Protein 1KU9 (pdb70)

Foldseek 3Di:
DVVVVLVVQLQVQLVVQVVVVHHSLLRNLLSVLVPDPDWAFLVRVVVVPDDSVSSCVVVVCVVLPQKDWDDDPPDPGITIHGDDVLVSVLVVLVVVLVVLVVVLVVLVVVLVPCDDVCVVVSVPVNVVSVVSVVSVVVNVVSVVVD/DVVVVLVVQLQVQLVVQVVVVHHSLLRNLLSVQVPDPDWAFLVRSVVVDDDSVSSCVQVVCVVLPQKDWDDDPPDDTITMHGDPVLVSVLVVLVVVLVVLVVVLVVLVVVLVVCDDPRVVVSVPVSVVSVVSVVSVVVNVVSVVVD

CATH classification: 1.10.10.10 (+1 more: 1.10.287.450)

Radius of gyration: 21.76 Å; Cα contacts (8 Å, |Δi|>4): 352; chains: 2; bounding box: 57×69×37 Å

Structure (mmCIF, N/CA/C/O backbone):
data_1KU9
#
_entry.id   1KU9
#
_cell.length_a   56.939
_cell.length_b   56.939
_cell.length_c   209.515
_cell.angle_alpha   90.00
_cell.angle_beta   90.00
_cell.angle_gamma   120.00
#
_symmetry.space_group_name_H-M   'P 65'
#
loop_
_entity.id
_entity.type
_entity.pdbx_description
1 polymer 'hypothetical protein MJ223'
2 water water
#
loop_
_atom_site.group_PDB
_atom_site.id
_atom_site.type_symbol
_atom_site.label_atom_id
_atom_site.label_alt_id
_atom_site.label_comp_id
_atom_site.label_asym_id
_atom_site.label_entity_id
_atom_site.label_seq_id
_atom_site.pdbx_PDB_ins_code
_atom_site.Cartn_x
_atom_site.Cartn_y
_atom_site.Cartn_z
_atom_site.occupancy
_atom_site.B_iso_or_equiv
_atom_site.auth_seq_id
_atom_site.auth_comp_id
_atom_site.auth_asym_id
_atom_site.auth_atom_id
_atom_site.pdbx_PDB_model_num
ATOM 9 N N . ILE A 1 2 ? 13.140 -9.676 31.979 1.00 67.14 2 ILE A N 1
ATOM 10 C CA . ILE A 1 2 ? 12.697 -8.285 32.110 1.00 63.10 2 ILE A CA 1
ATOM 11 C C . ILE A 1 2 ? 13.976 -7.535 31.722 1.00 62.34 2 ILE A C 1
ATOM 12 O O . ILE A 1 2 ? 13.973 -6.383 31.270 1.00 61.76 2 ILE A O 1
ATOM 17 N N . ILE A 1 3 ? 15.071 -8.256 31.952 1.00 60.78 3 ILE A N 1
ATOM 18 C CA . ILE A 1 3 ? 16.432 -7.847 31.696 1.00 58.45 3 ILE A CA 1
ATOM 19 C C . ILE A 1 3 ? 16.469 -7.059 30.436 1.00 59.76 3 ILE A C 1
ATOM 20 O O . ILE A 1 3 ? 17.015 -5.969 30.393 1.00 59.21 3 ILE A O 1
ATOM 33 N N . GLU A 1 5 ? 14.128 -5.490 28.839 1.00 61.18 5 GLU A N 1
ATOM 34 C CA . GLU A 1 5 ? 13.517 -4.184 29.017 1.00 61.10 5 GLU A CA 1
ATOM 35 C C . GLU A 1 5 ? 14.526 -3.315 29.741 1.00 60.58 5 GLU A C 1
ATOM 36 O O . GLU A 1 5 ? 14.637 -2.116 29.479 1.00 60.46 5 GLU A O 1
ATOM 42 N N . GLU A 1 6 ? 15.265 -3.940 30.649 1.00 60.87 6 GLU A N 1
ATOM 43 C CA . GLU A 1 6 ? 16.298 -3.261 31.402 1.00 59.98 6 GLU A CA 1
ATOM 44 C C . GLU A 1 6 ? 17.427 -2.793 30.484 1.00 57.66 6 GLU A C 1
ATOM 45 O O . GLU A 1 6 ? 17.858 -1.656 30.564 1.00 58.12 6 GLU A O 1
ATOM 51 N N . ALA A 1 7 ? 17.918 -3.674 29.624 1.00 54.69 7 ALA A N 1
ATOM 52 C CA . ALA A 1 7 ? 18.975 -3.309 28.692 1.00 51.34 7 ALA A CA 1
ATOM 53 C C . ALA A 1 7 ? 18.428 -2.265 27.722 1.00 50.80 7 ALA A C 1
ATOM 54 O O . ALA A 1 7 ? 19.104 -1.319 27.367 1.00 51.72 7 ALA A O 1
ATOM 56 N N . LYS A 1 8 ? 17.188 -2.451 27.291 1.00 49.72 8 LYS A N 1
ATOM 57 C CA . LYS A 1 8 ? 16.517 -1.519 26.385 1.00 48.66 8 LYS A CA 1
ATOM 58 C C . LYS A 1 8 ? 16.696 -0.128 26.982 1.00 48.21 8 LYS A C 1
ATOM 59 O O . LYS A 1 8 ? 17.285 0.754 26.372 1.00 48.15 8 LYS A O 1
ATOM 65 N N . LYS A 1 9 ? 16.209 0.026 28.205 1.00 48.33 9 LYS A N 1
ATOM 66 C CA . LYS A 1 9 ? 16.261 1.257 28.979 1.00 48.21 9 LYS A CA 1
ATOM 67 C C . LYS A 1 9 ? 17.676 1.806 29.163 1.00 46.82 9 LYS A C 1
ATOM 68 O O . LYS A 1 9 ? 17.848 2.981 29.404 1.00 45.84 9 LYS A O 1
ATOM 74 N N . LEU A 1 10 ? 18.684 0.947 29.058 1.00 45.87 10 LEU A N 1
ATOM 75 C CA . LEU A 1 10 ? 20.083 1.372 29.171 1.00 44.51 10 LEU A CA 1
ATOM 76 C C . LEU A 1 10 ? 20.477 2.072 27.880 1.00 44.82 10 LEU A C 1
ATOM 77 O O . LEU A 1 10 ? 20.858 3.243 27.853 1.00 44.69 10 LEU A O 1
ATOM 82 N N . ILE A 1 11 ? 20.368 1.322 26.799 1.00 44.79 11 ILE A N 1
ATOM 83 C CA . ILE A 1 11 ? 20.697 1.828 25.492 1.00 46.28 11 ILE A CA 1
ATOM 84 C C . ILE A 1 11 ? 19.920 3.098 25.097 1.00 47.97 11 ILE A C 1
ATOM 85 O O . ILE A 1 11 ? 20.471 3.988 24.458 1.00 48.40 11 ILE A O 1
ATOM 90 N N . ILE A 1 12 ? 18.654 3.188 25.486 1.00 49.50 12 ILE A N 1
ATOM 91 C CA . ILE A 1 12 ? 17.845 4.369 25.201 1.00 50.82 12 ILE A CA 1
ATOM 92 C C . ILE A 1 12 ? 18.448 5.517 25.999 1.00 53.08 12 ILE A C 1
ATOM 93 O O . ILE A 1 12 ? 18.607 6.622 25.494 1.00 54.10 12 ILE A O 1
ATOM 98 N N . GLU A 1 13 ? 18.803 5.233 27.247 1.00 55.84 13 GLU A N 1
ATOM 99 C CA . GLU A 1 13 ? 19.387 6.220 28.132 1.00 57.10 13 GLU A CA 1
ATOM 100 C C . GLU A 1 13 ? 20.794 6.579 27.656 1.00 56.09 13 GLU A C 1
ATOM 101 O O . GLU A 1 13 ? 21.269 7.707 27.873 1.00 55.83 13 GLU A O 1
ATOM 107 N N . LEU A 1 14 ? 21.468 5.637 27.001 1.00 54.70 14 LEU A N 1
ATOM 108 C CA . LEU A 1 14 ? 22.794 5.950 26.505 1.00 53.71 14 LEU A CA 1
ATOM 109 C C . LEU A 1 14 ? 22.711 6.944 25.338 1.00 54.28 14 LEU A C 1
ATOM 110 O O . LEU A 1 14 ? 23.446 7.929 25.302 1.00 53.60 14 LEU A O 1
ATOM 115 N N . PHE A 1 15 ? 21.813 6.675 24.389 1.00 54.15 15 PHE A N 1
ATOM 116 C CA . PHE A 1 15 ? 21.639 7.541 23.225 1.00 53.87 15 PHE A CA 1
ATOM 117 C C . PHE A 1 15 ? 20.943 8.864 23.478 1.00 52.88 15 PHE A C 1
ATOM 118 O O . PHE A 1 15 ? 21.118 9.790 22.710 1.00 53.53 15 PHE A O 1
ATOM 126 N N . SER A 1 16 ? 20.131 8.959 24.523 1.00 51.44 16 SER A N 1
ATOM 127 C CA . SER A 1 16 ? 19.474 10.231 24.827 1.00 50.93 16 SER A CA 1
ATOM 128 C C . SER A 1 16 ? 20.520 11.244 25.241 1.00 51.39 16 SER A C 1
ATOM 129 O O . SER A 1 16 ? 20.460 12.427 24.885 1.00 52.82 16 SER A O 1
ATOM 132 N 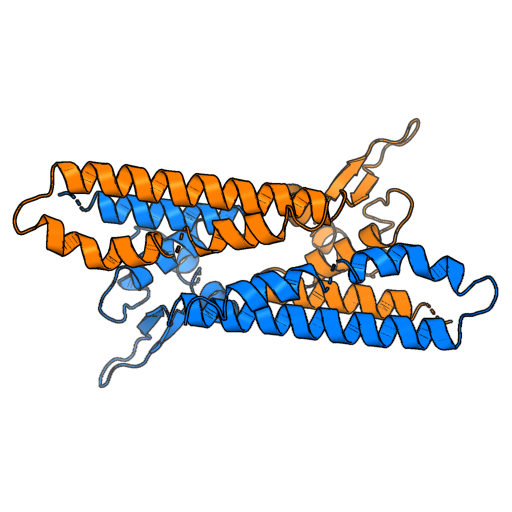N . GLU A 1 17 ? 21.480 10.754 26.008 1.00 50.62 17 GLU A N 1
ATOM 133 C CA . GLU A 1 17 ? 22.564 11.569 26.528 1.00 50.00 17 GLU A CA 1
ATOM 134 C C . GLU A 1 17 ? 23.668 11.994 25.550 1.00 48.32 17 GLU A C 1
ATOM 135 O O . GLU A 1 17 ? 24.363 12.982 25.793 1.00 48.27 17 GLU A O 1
ATOM 141 N N . LEU A 1 18 ? 23.848 11.252 24.464 1.00 45.95 18 LEU A N 1
ATOM 142 C CA . LEU A 1 18 ? 24.885 11.600 23.513 1.00 43.92 18 LEU A CA 1
ATOM 143 C C . LEU A 1 18 ? 24.343 12.628 22.531 1.00 43.12 18 LEU A C 1
ATOM 144 O O . LEU A 1 18 ? 25.108 13.238 21.792 1.00 42.46 18 LEU A O 1
ATOM 149 N N . ALA A 1 19 ? 23.022 12.819 22.546 1.00 42.83 19 ALA A N 1
ATOM 150 C CA . ALA A 1 19 ? 22.349 13.789 21.690 1.00 43.04 19 ALA A CA 1
ATOM 151 C C . ALA A 1 19 ? 22.320 15.109 22.426 1.00 43.46 19 ALA A C 1
ATOM 152 O O . ALA A 1 19 ? 22.368 16.154 21.814 1.00 44.08 19 ALA A O 1
ATOM 154 N N . LYS A 1 20 ? 22.246 15.049 23.751 1.00 45.24 20 LYS A N 1
ATOM 155 C CA . LYS A 1 20 ? 22.221 16.249 24.588 1.00 46.99 20 LYS A CA 1
ATOM 156 C C . LYS A 1 20 ? 23.635 16.831 24.744 1.00 46.98 20 LYS A C 1
ATOM 157 O O . LYS A 1 20 ? 23.791 18.001 25.093 1.00 47.49 20 LYS A O 1
ATOM 163 N N . ILE A 1 21 ? 24.659 16.020 24.474 1.00 46.97 21 ILE A N 1
ATOM 164 C CA . ILE A 1 21 ? 26.050 16.483 24.546 1.00 46.85 21 ILE A CA 1
ATOM 165 C C . ILE A 1 21 ? 26.440 17.063 23.188 1.00 48.72 21 ILE A C 1
ATOM 166 O O . ILE A 1 21 ? 27.282 17.948 23.118 1.00 50.13 21 ILE A O 1
ATOM 171 N N . HIS A 1 22 ? 25.845 16.543 22.111 1.00 50.52 22 HIS A N 1
ATOM 172 C CA . HIS A 1 22 ? 26.107 17.048 20.758 1.00 51.44 22 HIS A CA 1
ATOM 173 C C . HIS A 1 22 ? 25.103 18.148 20.439 1.00 51.18 22 HIS A C 1
ATOM 174 O O . HIS A 1 22 ? 24.830 18.441 19.266 1.00 50.01 22 HIS A O 1
ATOM 181 N N . GLY A 1 23 ? 24.550 18.725 21.509 1.00 51.67 23 GLY A N 1
ATOM 182 C CA . GLY A 1 23 ? 23.588 19.816 21.412 1.00 51.65 23 GLY A CA 1
ATOM 183 C C . GLY A 1 23 ? 22.209 19.501 20.835 1.00 51.24 23 GLY A C 1
ATOM 184 O O . GLY A 1 23 ? 21.448 20.409 20.492 1.00 51.43 23 GLY A O 1
ATOM 185 N N . LEU A 1 24 ? 21.879 18.218 20.727 1.00 50.56 24 LEU A N 1
ATOM 186 C CA . LEU A 1 24 ? 20.599 17.769 20.196 1.00 48.60 24 LEU A CA 1
ATOM 187 C C . LEU A 1 24 ? 19.580 17.480 21.314 1.00 49.19 24 LEU A C 1
ATOM 188 O O . LEU A 1 24 ? 19.911 17.447 22.505 1.00 49.86 24 LEU A O 1
ATOM 19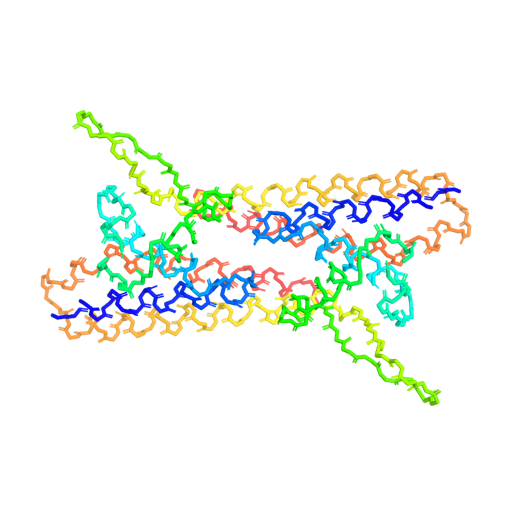3 N N . ASN A 1 25 ? 18.328 17.283 20.921 1.00 49.31 25 ASN A N 1
ATOM 194 C CA . ASN A 1 25 ? 17.281 16.958 21.881 1.00 49.33 25 ASN A CA 1
ATOM 195 C C . ASN A 1 25 ? 17.525 15.540 22.336 1.00 49.59 25 ASN A C 1
ATOM 196 O O . ASN A 1 25 ? 17.991 14.716 21.551 1.00 49.91 25 ASN A O 1
ATOM 201 N N . LYS A 1 26 ? 17.229 15.265 23.598 1.00 50.72 26 LYS A N 1
ATOM 202 C CA . LYS A 1 26 ? 17.384 13.925 24.142 1.00 52.61 26 LYS A CA 1
ATOM 203 C C . LYS A 1 26 ? 16.550 12.947 23.306 1.00 52.22 26 LYS A C 1
ATOM 204 O O . LYS A 1 26 ? 16.925 11.769 23.164 1.00 52.53 26 LYS A O 1
ATOM 210 N N . SER A 1 27 ? 15.420 13.429 22.774 1.00 51.35 27 SER A N 1
ATOM 211 C CA . SER A 1 27 ? 14.553 12.600 21.930 1.00 50.03 27 SER A CA 1
ATOM 212 C C . SER A 1 27 ? 15.379 12.079 20.750 1.00 49.62 27 SER A C 1
ATOM 213 O O . SER A 1 27 ? 15.473 10.871 20.529 1.00 50.88 27 SER A O 1
ATOM 216 N N . VAL A 1 28 ? 15.989 13.004 20.008 1.00 48.22 28 VAL A N 1
ATOM 217 C CA . VAL A 1 28 ? 16.838 12.669 18.857 1.00 46.06 28 VAL A CA 1
ATOM 218 C C . VAL A 1 28 ? 17.762 11.455 19.145 1.00 44.66 28 VAL A C 1
ATOM 219 O O . VAL A 1 28 ? 18.168 10.742 18.230 1.00 44.74 28 VAL A O 1
ATOM 223 N N . GLY A 1 29 ? 18.099 11.234 20.411 1.00 42.29 29 GLY A N 1
ATOM 224 C CA . GLY A 1 29 ? 18.933 10.101 20.767 1.00 41.16 29 GLY A CA 1
ATOM 225 C C . GLY A 1 29 ? 18.092 8.920 21.198 1.00 40.24 29 GLY A C 1
ATOM 226 O O . GLY A 1 29 ? 18.450 7.765 20.963 1.00 39.68 29 GLY A O 1
ATOM 227 N N . ALA A 1 30 ? 16.975 9.206 21.851 1.00 38.96 30 ALA A N 1
ATOM 228 C CA . ALA A 1 30 ? 16.067 8.151 22.273 1.00 39.21 30 ALA A CA 1
ATOM 229 C C . ALA A 1 30 ? 15.505 7.420 21.032 1.00 39.95 30 ALA A C 1
ATOM 230 O O . ALA A 1 30 ? 15.486 6.191 20.952 1.00 40.01 30 ALA A O 1
ATOM 232 N N . VAL A 1 31 ? 15.045 8.212 20.069 1.00 39.64 31 VAL A N 1
ATOM 233 C CA . VAL A 1 31 ? 14.477 7.696 18.838 1.00 37.42 31 VAL A CA 1
ATOM 234 C C . VAL A 1 31 ? 15.424 6.731 18.156 1.00 37.78 31 VAL A C 1
ATOM 235 O O . VAL A 1 31 ? 15.013 5.668 17.722 1.00 37.95 31 VAL A O 1
ATOM 239 N N . TYR A 1 32 ? 16.688 7.123 18.042 1.00 39.38 32 TYR A N 1
ATOM 240 C CA . TYR A 1 32 ? 17.719 6.304 17.393 1.00 41.25 32 TYR A CA 1
ATOM 241 C C . TYR A 1 32 ? 17.882 4.961 18.117 1.00 41.55 32 TYR A C 1
ATOM 242 O O . TYR A 1 32 ? 18.131 3.935 17.467 1.00 40.75 32 TYR A O 1
ATOM 251 N N . ALA A 1 33 ? 17.735 4.973 19.447 1.00 41.88 33 ALA A N 1
ATOM 252 C CA . ALA A 1 33 ? 17.845 3.775 20.279 1.00 41.02 33 ALA A CA 1
ATOM 253 C C . ALA A 1 33 ? 16.706 2.762 20.042 1.00 41.07 33 ALA A C 1
ATOM 254 O O . ALA A 1 33 ? 16.881 1.571 20.266 1.00 39.52 33 ALA A O 1
ATOM 256 N N . ILE A 1 34 ? 15.558 3.258 19.579 1.00 42.05 34 ILE A N 1
ATOM 257 C CA . ILE A 1 34 ? 14.397 2.430 19.276 1.00 42.33 34 ILE A CA 1
ATOM 258 C C . ILE A 1 34 ? 14.651 1.701 17.958 1.00 42.20 34 ILE A C 1
ATOM 259 O O . ILE A 1 34 ? 14.491 0.480 17.861 1.00 41.03 34 ILE A O 1
ATOM 264 N N . LEU A 1 35 ? 15.065 2.468 16.954 1.00 43.10 35 LEU A N 1
ATOM 265 C CA . LEU A 1 35 ? 15.381 1.940 15.630 1.00 42.94 35 LEU A CA 1
ATOM 266 C C . LEU A 1 35 ? 16.675 1.152 15.701 1.00 41.76 35 LEU A C 1
ATOM 267 O O . LEU A 1 35 ? 16.875 0.227 14.949 1.00 40.52 35 LEU A O 1
ATOM 272 N N . TYR A 1 36 ? 17.553 1.554 16.612 1.00 42.51 36 TYR A N 1
ATOM 273 C CA . TYR A 1 36 ? 18.845 0.912 16.811 1.00 42.63 36 TYR A CA 1
ATOM 274 C C . TYR A 1 36 ? 18.576 -0.458 17.394 1.00 43.07 36 TYR A C 1
ATOM 275 O O . TYR A 1 36 ? 19.164 -1.449 16.979 1.00 43.52 36 TYR A O 1
ATOM 284 N N . LEU A 1 37 ? 17.657 -0.512 18.347 1.00 43.38 37 LEU A N 1
ATOM 285 C CA . LEU A 1 37 ? 17.324 -1.764 18.998 1.00 43.85 37 LEU A CA 1
ATOM 286 C C . LEU A 1 37 ? 16.304 -2.602 18.248 1.00 45.53 37 LEU A C 1
ATOM 287 O O . LEU A 1 37 ? 16.134 -3.797 18.527 1.00 45.31 37 LEU A O 1
ATOM 292 N N . SER A 1 38 ? 15.607 -1.995 17.299 1.00 48.22 38 SER A N 1
ATOM 293 C CA . SER A 1 38 ? 14.611 -2.761 16.550 1.00 50.21 38 SER A CA 1
ATOM 294 C C . SER A 1 38 ? 15.227 -3.580 15.424 1.00 52.40 38 SER A C 1
ATOM 295 O O . SER A 1 38 ? 16.314 -3.266 14.919 1.00 51.75 38 SER A O 1
ATOM 298 N N . ASP A 1 39 ? 14.511 -4.635 15.039 1.00 56.32 39 ASP A N 1
ATOM 299 C CA . ASP A 1 39 ? 14.946 -5.552 13.982 1.00 59.00 39 ASP A CA 1
ATOM 300 C C . ASP A 1 39 ? 14.148 -5.309 12.719 1.00 57.50 39 ASP A C 1
ATOM 301 O O . ASP A 1 39 ? 14.419 -5.882 11.657 1.00 57.77 39 ASP A O 1
ATOM 306 N N . LYS A 1 40 ? 13.131 -4.475 12.847 1.00 56.56 40 LYS A N 1
ATOM 307 C CA . LYS A 1 40 ? 12.306 -4.166 11.697 1.00 55.95 40 LYS A CA 1
ATOM 308 C C . LYS A 1 40 ? 12.055 -2.664 11.573 1.00 54.08 40 LYS A C 1
ATOM 309 O O . LYS A 1 40 ? 12.225 -1.905 12.546 1.00 53.24 40 LYS A O 1
ATOM 315 N N . PRO A 1 41 ? 11.710 -2.206 10.354 1.00 52.69 41 PRO A N 1
ATOM 316 C CA . PRO A 1 41 ? 11.449 -0.780 10.183 1.00 51.68 41 PRO A CA 1
ATOM 317 C C . PRO A 1 41 ? 10.211 -0.489 11.004 1.00 50.68 41 PRO A C 1
ATOM 318 O O . PRO A 1 41 ? 9.311 -1.346 11.114 1.00 51.28 41 PRO A O 1
ATOM 322 N N . LEU A 1 42 ? 10.163 0.705 11.584 1.00 48.44 42 LEU A N 1
ATOM 323 C CA . LEU A 1 42 ? 9.010 1.097 12.380 1.00 45.67 42 LEU A CA 1
ATOM 324 C C . LEU A 1 42 ? 8.369 2.304 11.707 1.00 44.39 42 LEU A C 1
ATOM 325 O O . LEU A 1 42 ? 8.927 2.852 10.756 1.00 43.82 42 LEU A O 1
ATOM 330 N N . THR A 1 43 ? 7.195 2.690 12.185 1.00 43.64 43 THR A N 1
ATOM 331 C CA . THR A 1 43 ? 6.496 3.834 11.646 1.00 43.24 43 THR A CA 1
ATOM 332 C C . THR A 1 43 ? 6.594 4.895 12.729 1.00 41.84 43 THR A C 1
ATOM 333 O O . THR A 1 43 ? 7.003 4.618 13.861 1.00 41.33 43 THR A O 1
ATOM 337 N N . ILE A 1 44 ? 6.230 6.121 12.407 1.00 40.92 44 ILE A N 1
ATOM 338 C CA . ILE A 1 44 ? 6.298 7.133 13.437 1.00 40.90 44 ILE A CA 1
ATOM 339 C C . ILE A 1 44 ? 5.465 6.612 14.617 1.00 42.69 44 ILE A C 1
ATOM 340 O O . ILE A 1 44 ? 5.961 6.549 15.737 1.00 43.10 44 ILE A O 1
ATOM 345 N N . SER A 1 45 ? 4.221 6.201 14.348 1.00 44.25 45 SER A N 1
ATOM 346 C CA . SER A 1 45 ? 3.312 5.692 15.390 1.00 43.68 45 SER A CA 1
ATOM 347 C C . SER A 1 45 ? 3.930 4.565 16.237 1.00 41.97 45 SER A C 1
ATOM 348 O O . SER A 1 45 ? 3.751 4.535 17.455 1.00 40.72 45 SER A O 1
ATOM 351 N N . ASP A 1 46 ? 4.663 3.647 15.614 1.00 42.51 46 ASP A N 1
ATOM 352 C CA . ASP A 1 46 ? 5.278 2.555 16.360 1.00 43.46 46 ASP A CA 1
ATOM 353 C C . ASP A 1 46 ? 6.163 3.101 17.458 1.00 44.25 46 ASP A C 1
ATOM 354 O O . ASP A 1 46 ? 6.100 2.653 18.594 1.00 44.60 46 ASP A O 1
ATOM 359 N N . ILE A 1 47 ? 6.995 4.071 17.102 1.00 46.18 47 ILE A N 1
ATOM 360 C CA . ILE A 1 47 ? 7.939 4.636 18.043 1.00 47.52 47 ILE A CA 1
ATOM 361 C C . ILE A 1 47 ? 7.263 5.409 19.151 1.00 48.42 47 ILE A C 1
ATOM 362 O O . ILE A 1 47 ? 7.685 5.362 20.295 1.00 47.40 47 ILE A O 1
ATOM 375 N N . GLU A 1 49 ? 4.553 4.891 20.784 1.00 58.27 49 GLU A N 1
ATOM 376 C CA . GLU A 1 49 ? 4.190 4.028 21.883 1.00 59.84 49 GLU A CA 1
ATOM 377 C C . GLU A 1 49 ? 5.429 3.452 22.545 1.00 58.36 49 GLU A C 1
ATOM 378 O O . GLU A 1 49 ? 5.425 3.178 23.738 1.00 59.43 49 GLU A O 1
ATOM 384 N N . GLU A 1 50 ? 6.490 3.269 21.769 1.00 57.46 50 GLU A N 1
ATOM 385 C CA . GLU A 1 50 ? 7.738 2.713 22.295 1.00 56.58 50 GLU A CA 1
ATOM 386 C C . GLU A 1 50 ? 8.402 3.649 23.282 1.00 56.52 50 GLU A C 1
ATOM 387 O O . GLU A 1 50 ? 9.082 3.210 24.210 1.00 55.87 50 GLU A O 1
ATOM 393 N N . LEU A 1 51 ? 8.182 4.943 23.071 1.00 56.61 51 LEU A N 1
ATOM 394 C CA . LEU A 1 51 ? 8.770 5.996 23.899 1.00 56.49 51 LEU A CA 1
ATOM 395 C C . LEU A 1 51 ? 7.707 6.910 24.512 1.00 56.44 51 LEU A C 1
ATOM 396 O O . LEU A 1 51 ? 8.023 7.808 25.297 1.00 57.24 51 LEU A O 1
ATOM 401 N N . LYS A 1 52 ? 6.453 6.693 24.139 1.00 55.56 52 LYS A N 1
ATOM 402 C CA . LYS A 1 52 ? 5.362 7.514 24.656 1.00 54.89 52 LYS A CA 1
ATOM 403 C C . LYS A 1 52 ? 5.714 9.012 24.624 1.00 54.78 52 LYS A C 1
ATOM 404 O O . LYS A 1 52 ? 6.003 9.636 25.658 1.00 55.04 52 LYS A O 1
ATOM 410 N N . ILE A 1 53 ? 5.692 9.571 23.414 1.00 55.08 53 ILE A N 1
ATOM 411 C CA . ILE A 1 53 ? 5.972 10.993 23.167 1.00 55.14 53 ILE A CA 1
ATOM 412 C C . ILE A 1 53 ? 5.049 11.482 22.051 1.00 55.11 53 ILE A C 1
ATOM 413 O O . ILE A 1 53 ? 4.424 10.668 21.389 1.00 55.36 53 ILE A O 1
ATOM 418 N N . SER A 1 54 ? 4.953 12.794 21.845 1.00 55.33 54 SER A N 1
ATOM 419 C CA . SER A 1 54 ? 4.047 13.339 20.827 1.00 56.03 54 SER A CA 1
ATOM 420 C C . SER A 1 54 ? 4.416 12.996 19.392 1.00 56.76 54 SER A C 1
ATOM 421 O O . SER A 1 54 ? 5.556 12.616 19.123 1.00 56.70 54 SER A O 1
ATOM 424 N N . LYS A 1 55 ? 3.447 13.128 18.479 1.00 58.07 55 LYS A N 1
ATOM 425 C CA . LYS A 1 55 ? 3.660 12.845 17.049 1.00 59.48 55 LYS A CA 1
ATOM 426 C C . LYS A 1 55 ? 4.580 13.913 16.472 1.00 60.47 55 LYS A C 1
ATOM 427 O O . LYS A 1 55 ? 5.023 13.818 15.328 1.00 60.85 55 LYS A O 1
ATOM 433 N N . GLY A 1 56 ? 4.836 14.944 17.272 1.00 60.83 56 GLY A N 1
ATOM 434 C CA . GLY A 1 56 ? 5.699 16.018 16.841 1.00 59.60 56 GLY A CA 1
ATOM 435 C C . GLY A 1 56 ? 7.085 15.772 17.364 1.00 59.32 56 GLY A C 1
ATOM 436 O O . GLY A 1 56 ? 8.056 16.040 16.675 1.00 59.20 56 GLY A O 1
ATOM 437 N N . ASN A 1 57 ? 7.189 15.252 18.578 1.00 59.63 57 ASN A N 1
ATOM 438 C CA . ASN A 1 57 ? 8.507 14.994 19.124 1.00 60.74 57 ASN A CA 1
ATOM 439 C C . ASN A 1 57 ? 9.224 13.932 18.277 1.00 60.24 57 ASN A C 1
ATOM 440 O O . ASN A 1 57 ? 10.443 13.968 18.103 1.00 59.96 57 ASN A O 1
ATOM 445 N N . VAL A 1 58 ? 8.449 12.988 17.752 1.00 59.56 58 VAL A N 1
ATOM 446 C CA . VAL A 1 58 ? 8.991 11.917 16.928 1.00 58.49 58 VAL A CA 1
ATOM 447 C C . VAL A 1 58 ? 9.410 12.493 15.579 1.00 59.09 58 VAL A C 1
ATOM 448 O O . VAL A 1 58 ? 10.499 12.220 15.103 1.00 59.32 58 VAL A O 1
ATOM 452 N N . SER A 1 59 ? 8.552 13.292 14.954 1.00 60.10 59 SER A N 1
ATOM 453 C CA . SER A 1 59 ? 8.899 13.891 13.667 1.00 61.82 59 SER A CA 1
ATOM 454 C C . SER A 1 59 ? 10.111 14.786 13.815 1.00 63.71 59 SER A C 1
ATOM 455 O O . SER A 1 59 ? 10.973 14.828 12.933 1.00 63.93 59 SER A O 1
ATOM 466 N N . SER A 1 61 ? 12.667 14.576 16.066 1.00 62.01 61 SER A N 1
ATOM 467 C CA . SER A 1 61 ? 13.766 13.619 16.170 1.00 59.30 61 SER A CA 1
ATOM 468 C C . SER A 1 61 ? 14.159 12.817 14.919 1.00 57.19 61 SER A C 1
ATOM 469 O O . SER A 1 61 ? 15.335 12.535 14.714 1.00 56.89 61 SER A O 1
ATOM 472 N N . LEU A 1 62 ? 13.180 12.454 14.093 1.00 54.31 62 LEU A N 1
ATOM 473 C CA . LEU A 1 62 ? 13.427 11.674 12.878 1.00 51.23 62 LEU 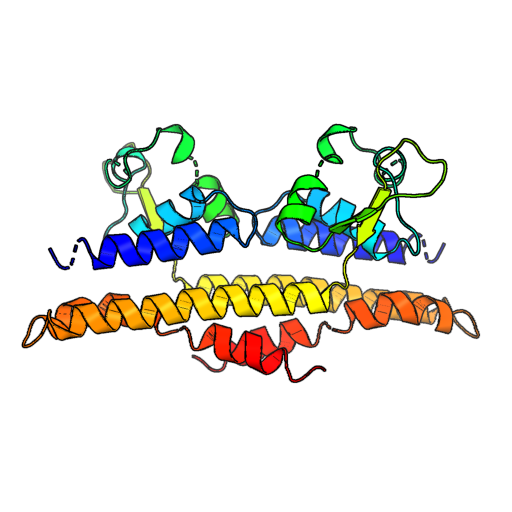A CA 1
ATOM 474 C C . LEU A 1 62 ? 13.959 12.470 11.694 1.00 50.63 62 LEU A C 1
ATOM 475 O O . LEU A 1 62 ? 14.708 11.942 10.909 1.00 51.28 62 LEU A O 1
ATOM 480 N N . LYS A 1 63 ? 13.573 13.729 11.552 1.00 50.96 63 LYS A N 1
ATOM 481 C CA . LYS A 1 63 ? 14.076 14.531 10.452 1.00 50.34 63 LYS A CA 1
ATOM 482 C C . LYS A 1 63 ? 15.529 14.806 10.704 1.00 47.86 63 LYS A C 1
ATOM 483 O O . LYS A 1 63 ? 16.309 14.865 9.779 1.00 46.84 63 LYS A O 1
ATOM 489 N N . LYS A 1 64 ? 15.886 14.978 11.971 1.00 46.80 64 LYS A N 1
ATOM 490 C CA . LYS A 1 64 ? 17.270 15.270 12.336 1.00 46.11 64 LYS A CA 1
ATOM 491 C C . LYS A 1 64 ? 18.164 14.085 12.101 1.00 44.98 64 LYS A C 1
ATOM 492 O O . LYS A 1 64 ? 19.269 14.236 11.582 1.00 45.83 64 LYS A O 1
ATOM 498 N N . LEU A 1 65 ? 17.690 12.907 12.496 1.00 43.61 65 LEU A N 1
ATOM 499 C CA . LEU A 1 65 ? 18.463 11.686 12.316 1.00 41.66 65 LEU A CA 1
ATOM 500 C C . LEU A 1 65 ? 18.702 11.430 10.848 1.00 41.60 65 LEU A C 1
ATOM 501 O O . LEU A 1 65 ? 19.760 10.945 10.471 1.00 42.44 65 LEU A O 1
ATOM 506 N N . GLU A 1 66 ? 17.720 11.745 10.014 1.00 41.86 66 GLU A N 1
ATOM 507 C CA . GLU A 1 66 ? 17.909 11.569 8.583 1.00 43.12 66 GLU A CA 1
ATOM 508 C C . GLU A 1 66 ? 18.978 12.578 8.166 1.00 43.75 66 GLU A C 1
ATOM 509 O O . GLU A 1 66 ? 19.915 12.248 7.441 1.00 42.84 66 GLU A O 1
ATOM 515 N N . GLU A 1 67 ? 18.828 13.817 8.620 1.00 45.42 67 GLU A N 1
ATOM 516 C CA . GLU A 1 67 ? 19.807 14.840 8.313 1.00 46.74 67 GLU A CA 1
ATOM 517 C C . GLU A 1 67 ? 21.185 14.238 8.585 1.00 46.72 67 GLU A C 1
ATOM 518 O O . GLU A 1 67 ? 21.951 13.967 7.656 1.00 46.95 67 GLU A O 1
ATOM 524 N N . LEU A 1 68 ? 21.474 14.007 9.865 1.00 46.60 68 LEU A N 1
ATOM 525 C CA . LEU A 1 68 ? 22.751 13.454 10.326 1.00 45.01 68 LEU A CA 1
ATOM 526 C C . LEU A 1 68 ? 23.067 12.123 9.688 1.00 45.39 68 LEU A C 1
ATOM 527 O O . LEU A 1 68 ? 24.182 11.619 9.824 1.00 45.72 68 LEU A O 1
ATOM 532 N N . GLY A 1 69 ? 22.079 11.547 9.011 1.00 46.05 69 GLY A N 1
ATOM 533 C CA . GLY A 1 69 ? 22.278 10.278 8.334 1.00 45.79 69 GLY A CA 1
ATOM 534 C C . GLY A 1 69 ? 22.434 9.015 9.148 1.00 45.65 69 GLY A C 1
ATOM 535 O O . GLY A 1 69 ? 23.331 8.231 8.878 1.00 45.63 69 GLY A O 1
ATOM 536 N N . PHE A 1 70 ? 21.585 8.816 10.142 1.00 45.59 70 PHE A N 1
ATOM 537 C CA . PHE A 1 70 ? 21.678 7.609 10.935 1.00 47.29 70 PHE A CA 1
ATOM 538 C C . PHE A 1 70 ? 20.434 6.766 10.754 1.00 45.97 70 PHE A C 1
ATOM 539 O O . PHE A 1 70 ? 20.378 5.601 11.103 1.00 45.36 70 PHE A O 1
ATOM 547 N N . VAL A 1 71 ? 19.434 7.397 10.180 1.00 44.66 71 VAL A N 1
ATOM 548 C CA . VAL A 1 71 ? 18.165 6.766 9.920 1.00 44.02 71 VAL A CA 1
ATOM 549 C C . VAL A 1 71 ? 17.795 7.145 8.501 1.00 44.01 71 VAL A C 1
ATOM 550 O O . VAL A 1 71 ? 18.238 8.185 8.006 1.00 46.34 71 VAL A O 1
ATOM 554 N N . ARG A 1 72 ? 17.015 6.303 7.830 1.00 42.72 72 ARG A N 1
ATOM 555 C CA . ARG A 1 72 ? 16.596 6.601 6.456 1.00 41.91 72 ARG A CA 1
ATOM 556 C C . ARG A 1 72 ? 15.190 6.047 6.248 1.00 41.05 72 ARG A C 1
ATOM 557 O O . ARG A 1 72 ? 14.837 4.994 6.795 1.00 40.96 72 ARG A O 1
ATOM 565 N N . LYS A 1 73 ? 14.383 6.758 5.462 1.00 39.61 73 LYS A N 1
ATOM 566 C CA . LYS A 1 73 ? 13.023 6.321 5.215 1.00 37.26 73 LYS A CA 1
ATOM 567 C C . LYS A 1 73 ? 13.082 4.988 4.519 1.00 37.22 73 LYS A C 1
ATOM 568 O O . LYS A 1 73 ? 14.051 4.673 3.817 1.00 38.15 73 LYS A O 1
ATOM 574 N N . VAL A 1 74 ? 12.036 4.202 4.722 1.00 36.80 74 VAL A N 1
ATOM 575 C CA . VAL A 1 74 ? 11.935 2.875 4.129 1.00 34.55 74 VAL A CA 1
ATOM 576 C C . VAL A 1 74 ? 10.489 2.712 3.723 1.00 35.54 74 VAL A C 1
ATOM 577 O O . VAL A 1 74 ? 9.582 3.174 4.437 1.00 35.77 74 VAL A O 1
ATOM 581 N N . TRP A 1 75 ? 10.271 2.069 2.580 1.00 36.03 75 TRP A N 1
ATOM 582 C CA . TRP A 1 75 ? 8.917 1.838 2.098 1.00 36.81 75 TRP A CA 1
ATOM 583 C C . TRP A 1 75 ? 8.526 0.367 2.164 1.00 37.34 75 TRP A C 1
ATOM 584 O O . TRP A 1 75 ? 9.334 -0.512 1.893 1.00 36.28 75 TRP A O 1
ATOM 595 N N . ILE A 1 76 ? 7.284 0.100 2.553 1.00 38.95 76 ILE A N 1
ATOM 596 C CA . ILE A 1 76 ? 6.779 -1.271 2.629 1.00 41.01 76 ILE A CA 1
ATOM 597 C C . ILE A 1 76 ? 5.725 -1.461 1.516 1.00 43.55 76 ILE A C 1
ATOM 598 O O . ILE A 1 76 ? 4.957 -0.539 1.190 1.00 44.02 76 ILE A O 1
ATOM 603 N N . LYS A 1 77 ? 5.700 -2.641 0.906 1.00 45.24 77 LYS A N 1
ATOM 604 C CA . LYS A 1 77 ? 4.693 -2.915 -0.115 1.00 46.47 77 LYS A CA 1
ATOM 605 C C . LYS A 1 77 ? 3.310 -2.842 0.576 1.00 48.03 77 LYS 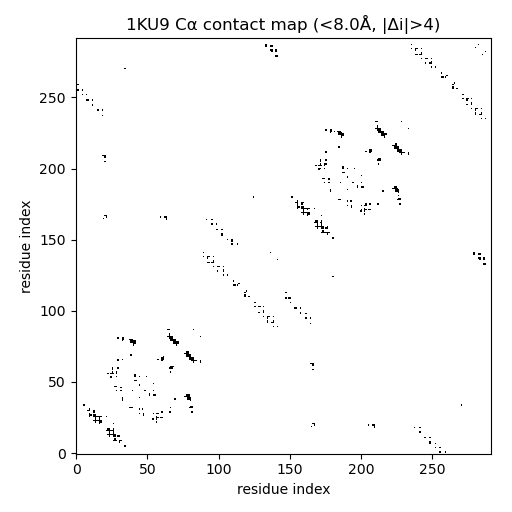A C 1
ATOM 606 O O . LYS A 1 77 ? 3.150 -3.279 1.721 1.00 48.90 77 LYS A O 1
ATOM 612 N N . GLY A 1 78 ? 2.326 -2.273 -0.114 1.00 48.55 78 GLY A N 1
ATOM 613 C CA . GLY A 1 78 ? 0.982 -2.163 0.434 1.00 50.22 78 GLY A CA 1
ATOM 614 C C . GLY A 1 78 ? 0.816 -1.362 1.724 1.00 52.44 78 GLY A C 1
ATOM 615 O O . GLY A 1 78 ? -0.117 -1.621 2.484 1.00 53.06 78 GLY A O 1
ATOM 616 N N . GLU A 1 79 ? 1.696 -0.393 1.981 1.00 54.92 79 GLU A N 1
ATOM 617 C CA . GLU A 1 79 ? 1.617 0.436 3.193 1.00 57.31 79 GLU A CA 1
ATOM 618 C C . GLU A 1 79 ? 1.665 1.931 2.866 1.00 59.89 79 GLU A C 1
ATOM 619 O O . GLU A 1 79 ? 2.687 2.442 2.405 1.00 60.95 79 GLU A O 1
ATOM 625 N N . ARG A 1 80 ? 0.569 2.635 3.123 1.00 62.39 80 ARG A N 1
ATOM 626 C CA . ARG A 1 80 ? 0.504 4.066 2.848 1.00 65.16 80 ARG A CA 1
ATOM 627 C C . ARG A 1 80 ? 1.484 4.931 3.639 1.00 64.95 80 ARG A C 1
ATOM 628 O O . ARG A 1 80 ? 1.888 5.996 3.169 1.00 65.38 80 ARG A O 1
ATOM 636 N N . LYS A 1 81 ? 1.869 4.467 4.828 1.00 64.75 81 LYS A N 1
ATOM 637 C CA . LYS A 1 81 ? 2.771 5.210 5.707 1.00 64.07 81 LYS A CA 1
ATOM 638 C C . LYS A 1 81 ? 4.254 5.120 5.365 1.00 62.71 81 LYS A C 1
ATOM 639 O O . LYS A 1 81 ? 4.645 4.518 4.360 1.00 62.13 81 LYS A O 1
ATOM 645 N N . ASN A 1 82 ? 5.068 5.768 6.194 1.00 62.02 82 ASN A N 1
ATOM 646 C CA . ASN A 1 82 ? 6.517 5.762 6.030 1.00 60.40 82 ASN A CA 1
ATOM 647 C C . ASN A 1 82 ? 7.129 4.973 7.155 1.00 59.08 82 ASN A C 1
ATOM 648 O O . ASN A 1 82 ? 6.641 5.006 8.289 1.00 58.68 82 ASN A O 1
ATOM 653 N N . TYR A 1 83 ? 8.205 4.270 6.832 1.00 57.79 83 TYR A N 1
ATOM 654 C CA . TYR A 1 83 ? 8.902 3.477 7.819 1.00 56.48 83 TYR A CA 1
ATOM 655 C C . TYR A 1 83 ? 10.337 3.973 7.914 1.00 55.42 83 TYR A C 1
ATOM 656 O O . TYR A 1 83 ? 10.889 4.493 6.930 1.00 54.58 83 TYR A O 1
ATOM 665 N N . TYR A 1 84 ? 10.911 3.846 9.110 1.00 54.19 84 TYR A N 1
ATOM 666 C CA . TYR A 1 84 ? 12.265 4.293 9.365 1.00 53.09 84 TYR A CA 1
ATOM 667 C C . TYR A 1 84 ? 13.089 3.151 9.941 1.00 52.41 84 TYR A C 1
ATOM 668 O O . TYR A 1 84 ? 12.578 2.238 10.573 1.00 49.97 84 TYR A O 1
ATOM 677 N N . GLU A 1 85 ? 14.384 3.221 9.700 1.00 53.17 85 GLU A N 1
ATOM 678 C CA . GLU A 1 85 ? 15.314 2.204 10.141 1.00 53.78 85 GLU A CA 1
ATOM 679 C C . GLU A 1 85 ? 16.672 2.855 10.293 1.00 54.39 85 GLU A C 1
ATOM 680 O O . GLU A 1 85 ? 17.099 3.631 9.444 1.00 54.56 85 GLU A O 1
ATOM 686 N N . ALA A 1 86 ? 17.363 2.532 11.368 1.00 55.59 86 ALA A N 1
ATOM 687 C CA . ALA A 1 86 ? 18.688 3.080 11.572 1.00 57.20 86 ALA A CA 1
ATOM 688 C C . ALA A 1 86 ? 19.583 2.529 10.468 1.00 58.32 86 ALA A C 1
ATOM 689 O O . ALA A 1 86 ? 19.404 1.403 10.010 1.00 57.86 86 ALA A O 1
ATOM 691 N N . VAL A 1 87 ? 20.543 3.329 10.031 1.00 59.84 87 VAL A N 1
ATOM 692 C CA . VAL A 1 87 ? 21.464 2.888 8.998 1.00 60.33 87 VAL A CA 1
ATOM 693 C C . VAL A 1 87 ? 22.617 2.162 9.710 1.00 60.35 87 VAL A C 1
ATOM 694 O O . VAL A 1 87 ? 22.598 2.006 10.941 1.00 59.92 87 VAL A O 1
ATOM 698 N N . ASP A 1 88 ? 23.591 1.680 8.954 1.00 60.78 88 ASP A N 1
ATOM 699 C CA . ASP A 1 88 ? 24.708 1.020 9.578 1.00 60.53 88 ASP A CA 1
ATOM 700 C C . ASP A 1 88 ? 25.397 2.049 10.431 1.00 60.64 88 ASP A C 1
ATOM 701 O O . ASP A 1 88 ? 26.116 2.906 9.926 1.00 59.56 88 ASP A O 1
ATOM 706 N N . GLY A 1 89 ? 25.167 1.956 11.730 1.00 62.26 89 GLY A N 1
ATOM 707 C CA . GLY A 1 89 ? 25.765 2.891 12.657 1.00 65.05 89 GLY A CA 1
ATOM 708 C C . GLY A 1 89 ? 27.155 3.397 12.329 1.00 66.54 89 GLY A C 1
ATOM 709 O O . GLY A 1 89 ? 27.324 4.452 11.714 1.00 67.10 89 GLY A O 1
ATOM 710 N N . PHE A 1 90 ? 28.157 2.621 12.724 1.00 67.71 90 PHE A N 1
ATOM 711 C CA . PHE A 1 90 ? 29.559 2.974 12.522 1.00 68.85 90 PHE A CA 1
ATOM 712 C C . PHE A 1 90 ? 29.937 3.347 11.106 1.00 68.63 90 PHE A C 1
ATOM 713 O O . PHE A 1 90 ? 30.898 4.063 10.888 1.00 68.78 90 PHE A O 1
ATOM 721 N N . SER A 1 91 ? 29.177 2.877 10.131 1.00 68.64 91 SER A N 1
ATOM 722 C CA . SER A 1 91 ? 29.454 3.278 8.759 1.00 68.49 91 SER A CA 1
ATOM 723 C C . SER A 1 91 ? 29.100 4.757 8.674 1.00 68.28 91 SER A C 1
ATOM 724 O O . SER A 1 91 ? 29.868 5.560 8.140 1.00 68.16 91 SER A O 1
ATOM 727 N N . SER A 1 92 ? 27.916 5.095 9.192 1.00 67.96 92 SER A N 1
ATOM 728 C CA . SER A 1 92 ? 27.416 6.464 9.192 1.00 66.41 92 SER A CA 1
ATOM 729 C C . SER A 1 92 ? 28.313 7.421 9.981 1.00 66.26 92 SER A C 1
ATOM 730 O O . SER A 1 92 ? 28.114 8.643 9.928 1.00 65.04 92 SER A O 1
ATOM 733 N N . ILE A 1 93 ? 29.284 6.877 10.719 1.00 66.58 93 ILE A N 1
ATOM 734 C CA . ILE A 1 93 ? 30.217 7.725 11.462 1.00 66.52 93 ILE A CA 1
ATOM 735 C C . ILE A 1 93 ? 31.494 7.876 10.641 1.00 66.98 93 ILE A C 1
ATOM 736 O O . ILE A 1 93 ? 32.224 8.854 10.784 1.00 66.40 93 ILE A O 1
ATOM 741 N N . LYS A 1 94 ? 31.759 6.904 9.776 1.00 68.02 94 LYS A N 1
ATOM 742 C CA . LYS A 1 94 ? 32.925 6.983 8.918 1.00 70.24 94 LYS A CA 1
ATOM 743 C C . LYS A 1 94 ? 32.660 8.140 7.976 1.00 71.14 94 LYS A C 1
ATOM 744 O O . LYS A 1 94 ? 33.511 9.011 7.774 1.00 71.38 94 LYS A O 1
ATOM 750 N N . ASP A 1 95 ? 31.459 8.156 7.408 1.00 71.39 95 ASP A N 1
ATOM 751 C CA . ASP A 1 95 ? 31.084 9.205 6.467 1.00 71.51 95 ASP A CA 1
ATOM 752 C C . ASP A 1 95 ? 31.181 10.604 7.043 1.00 69.73 95 ASP A C 1
ATOM 753 O O . ASP A 1 95 ? 31.649 11.511 6.364 1.00 69.73 95 ASP A O 1
ATOM 758 N N . ILE A 1 96 ? 30.750 10.782 8.287 1.00 67.54 96 ILE A N 1
ATOM 759 C CA . ILE A 1 96 ? 30.828 12.097 8.905 1.00 66.15 96 ILE A CA 1
ATOM 760 C C . ILE A 1 96 ? 32.285 12.486 9.177 1.00 66.60 96 ILE A C 1
ATOM 761 O O . ILE A 1 96 ? 32.671 13.643 8.975 1.00 66.71 96 ILE A O 1
ATOM 766 N N . ALA A 1 97 ? 33.093 11.531 9.633 1.00 65.76 97 ALA A N 1
ATOM 767 C CA . ALA A 1 97 ? 34.492 11.822 9.907 1.00 64.90 97 ALA A CA 1
ATOM 768 C C . ALA A 1 97 ? 35.272 12.259 8.656 1.00 65.14 97 ALA A C 1
ATOM 769 O O . ALA A 1 97 ? 36.306 12.906 8.775 1.00 65.24 97 ALA A O 1
ATOM 771 N N . LYS A 1 98 ? 34.780 11.911 7.467 1.00 65.79 98 LYS A N 1
ATOM 772 C CA . LYS A 1 98 ? 35.440 12.293 6.218 1.00 66.36 98 LYS A CA 1
ATOM 773 C C . LYS A 1 98 ? 34.995 13.678 5.742 1.00 66.44 98 LYS A C 1
ATOM 774 O O . LYS A 1 98 ? 35.827 14.504 5.360 1.00 67.05 98 LYS A O 1
ATOM 780 N N . ARG A 1 99 ? 33.690 13.938 5.761 1.00 65.93 99 ARG A N 1
ATOM 781 C CA . ARG A 1 99 ? 33.189 15.244 5.345 1.00 65.93 99 ARG A CA 1
ATOM 782 C C . ARG A 1 99 ? 33.959 16.308 6.128 1.00 65.05 99 ARG A C 1
ATOM 783 O O . ARG A 1 99 ? 34.597 17.184 5.537 1.00 65.27 99 ARG A O 1
ATOM 791 N N . LYS A 1 100 ? 33.911 16.214 7.454 1.00 63.61 100 LYS A N 1
ATOM 792 C CA . LYS A 1 100 ? 34.612 17.152 8.311 1.00 61.91 100 LYS A CA 1
ATOM 793 C C . LYS A 1 100 ? 36.069 17.257 7.907 1.00 62.26 100 LYS A C 1
ATOM 794 O O . LYS A 1 100 ? 36.600 18.355 7.729 1.00 62.24 100 LYS A O 1
ATOM 800 N N . HIS A 1 101 ? 36.712 16.112 7.733 1.00 62.43 101 HIS A N 1
ATOM 801 C CA . HIS A 1 101 ? 38.108 16.121 7.337 1.00 63.08 101 HIS A CA 1
ATOM 802 C C . HIS A 1 101 ? 38.294 16.807 5.991 1.00 62.69 101 HIS A C 1
ATOM 803 O O . HIS A 1 101 ? 39.254 17.559 5.818 1.00 64.05 101 HIS A O 1
ATOM 810 N N . ASP A 1 102 ? 37.392 16.575 5.042 1.00 60.82 102 ASP A N 1
ATOM 811 C CA . ASP A 1 102 ? 37.556 17.197 3.736 1.00 60.57 102 ASP A CA 1
ATOM 812 C C . ASP A 1 102 ? 37.232 18.669 3.697 1.00 59.65 102 ASP A C 1
ATOM 813 O O . ASP A 1 102 ? 37.629 19.368 2.770 1.00 59.11 102 ASP A O 1
ATOM 818 N N . LEU A 1 103 ? 36.495 19.136 4.693 1.00 59.81 103 LEU A N 1
ATOM 819 C CA . LEU A 1 103 ? 36.171 20.542 4.777 1.00 59.91 103 LEU A CA 1
ATOM 820 C C . LEU A 1 103 ? 37.378 21.207 5.418 1.00 59.94 103 LEU A C 1
ATOM 821 O O . LEU A 1 103 ? 37.876 22.234 4.930 1.00 59.12 103 LEU A O 1
ATOM 826 N N . ILE A 1 104 ? 37.832 20.617 6.524 1.00 59.62 104 ILE A N 1
ATOM 827 C CA . ILE A 1 104 ? 38.985 21.141 7.244 1.00 60.08 104 ILE A CA 1
ATOM 828 C C . ILE A 1 104 ? 40.175 21.168 6.301 1.00 61.70 104 ILE A C 1
ATOM 829 O O . ILE A 1 104 ? 40.771 22.223 6.057 1.00 61.58 104 ILE A O 1
ATOM 834 N N . ALA A 1 105 ? 40.507 20.004 5.754 1.00 64.03 105 ALA A N 1
ATOM 835 C CA . ALA A 1 105 ? 41.614 19.900 4.807 1.00 65.60 105 ALA A CA 1
ATOM 836 C C . ALA A 1 105 ? 41.575 21.092 3.848 1.00 66.17 105 ALA A C 1
ATOM 837 O O . ALA A 1 105 ? 42.391 22.008 3.958 1.00 66.11 105 ALA A O 1
ATOM 839 N N . LYS A 1 106 ? 40.605 21.074 2.931 1.00 66.87 106 LYS A N 1
ATOM 840 C CA . LYS A 1 106 ? 40.413 22.141 1.941 1.00 67.13 106 LYS A CA 1
ATOM 841 C C . LYS A 1 106 ? 40.758 23.518 2.520 1.00 67.75 106 LYS A C 1
ATOM 842 O O . LYS A 1 106 ? 41.718 24.166 2.087 1.00 68.15 106 LYS A O 1
ATOM 848 N N . THR A 1 107 ? 39.985 23.959 3.508 1.00 67.45 107 THR A N 1
ATOM 849 C CA . THR A 1 107 ? 40.225 25.252 4.121 1.00 67.18 107 THR A CA 1
ATOM 850 C C . THR A 1 107 ? 41.697 25.441 4.458 1.00 68.33 107 THR A C 1
ATOM 851 O O . THR A 1 107 ? 42.263 26.459 4.077 1.00 68.33 107 THR A O 1
ATOM 855 N N . TYR A 1 108 ? 42.315 24.464 5.135 1.00 69.87 108 TYR A N 1
ATOM 856 C CA . TYR A 1 108 ? 43.736 24.560 5.513 1.00 71.16 108 TYR A CA 1
ATOM 857 C C . TYR A 1 108 ? 44.637 24.708 4.281 1.00 71.56 108 TYR A C 1
ATOM 858 O O . TYR A 1 108 ? 45.744 25.260 4.340 1.00 70.97 108 TYR A O 1
ATOM 867 N N . GLU A 1 109 ? 44.163 24.181 3.166 1.00 72.45 109 GLU A N 1
ATOM 868 C CA . GLU A 1 109 ? 44.890 24.281 1.925 1.00 73.54 109 GLU A CA 1
ATOM 869 C C . GLU A 1 109 ? 44.762 25.733 1.500 1.00 73.14 109 GLU A C 1
ATOM 870 O O . GLU A 1 109 ? 45.768 26.416 1.306 1.00 73.09 109 GLU A O 1
ATOM 876 N N . ASP A 1 110 ? 43.510 26.186 1.386 1.00 72.12 110 ASP A N 1
ATOM 877 C CA . ASP A 1 110 ? 43.169 27.542 0.962 1.00 70.91 110 ASP A CA 1
ATOM 878 C C . ASP A 1 110 ? 43.773 28.632 1.840 1.00 71.31 110 ASP A C 1
ATOM 879 O O . ASP A 1 110 ? 44.055 29.720 1.348 1.00 71.45 110 ASP A O 1
ATOM 884 N N . LEU A 1 111 ? 43.965 28.353 3.132 1.00 72.24 111 LEU A N 1
ATOM 885 C CA . LEU A 1 111 ? 44.550 29.338 4.060 1.00 72.94 111 LEU A CA 1
ATOM 886 C C . LEU A 1 111 ? 46.040 29.517 3.768 1.00 73.81 111 LEU A C 1
ATOM 887 O O . LEU A 1 111 ? 46.614 30.592 3.966 1.00 74.18 111 LEU A O 1
ATOM 892 N N . LYS A 1 112 ? 46.667 28.459 3.280 1.00 75.22 112 LYS A N 1
ATOM 893 C CA . LYS A 1 112 ? 48.060 28.562 2.929 1.00 76.01 112 LYS A CA 1
ATOM 894 C C . LYS A 1 112 ? 48.161 29.524 1.745 1.00 76.88 112 LYS A C 1
ATOM 895 O O . LYS A 1 112 ? 48.876 30.515 1.814 1.00 77.68 112 LYS A O 1
ATOM 901 N N . LYS A 1 113 ? 47.416 29.236 0.676 1.00 77.01 113 LYS A N 1
ATOM 902 C CA . LYS A 1 113 ? 47.406 30.050 -0.553 1.00 77.09 113 LYS A CA 1
ATOM 903 C C . LYS A 1 113 ? 47.262 31.559 -0.340 1.00 77.65 113 LYS A C 1
ATOM 904 O O . LYS A 1 113 ? 47.819 32.361 -1.104 1.00 76.80 113 LYS A O 1
ATOM 910 N N . LEU A 1 114 ? 46.494 31.937 0.678 1.00 79.11 114 LEU A N 1
ATOM 911 C CA . LEU A 1 114 ? 46.301 33.346 1.003 1.00 80.50 114 LEU A CA 1
ATOM 912 C C . LEU A 1 114 ? 47.579 33.779 1.713 1.00 81.22 114 LEU A C 1
ATOM 913 O O . LEU A 1 114 ? 47.987 34.937 1.639 1.00 80.52 114 LEU A O 1
ATOM 918 N N . GLU A 1 115 ? 48.218 32.831 2.391 1.00 82.71 115 GLU A N 1
ATOM 919 C CA . GLU A 1 115 ? 49.464 33.113 3.085 1.00 85.01 115 GLU A CA 1
ATOM 920 C C . GLU A 1 115 ? 50.610 33.128 2.070 1.00 86.62 115 GLU A C 1
ATOM 921 O O . GLU A 1 115 ? 51.727 33.536 2.394 1.00 86.41 115 GLU A O 1
ATOM 927 N N . GLU A 1 116 ? 50.332 32.666 0.849 1.00 88.62 116 GLU A N 1
ATOM 928 C CA . GLU A 1 116 ? 51.339 32.655 -0.211 1.00 90.52 116 GLU A CA 1
ATOM 929 C C . GLU A 1 116 ? 51.600 34.108 -0.507 1.00 90.98 116 GLU A C 1
ATOM 930 O O . GLU A 1 116 ? 52.715 34.611 -0.385 1.00 90.92 116 GLU A O 1
ATOM 936 N N . LYS A 1 117 ? 50.524 34.764 -0.917 1.00 91.60 117 LYS A N 1
ATOM 937 C CA . LYS A 1 117 ? 50.521 36.171 -1.246 1.00 92.06 117 LYS A CA 1
ATOM 938 C C . LYS A 1 117 ? 50.818 36.952 0.034 1.00 93.18 117 LYS A C 1
ATOM 939 O O . LYS A 1 117 ? 51.897 37.532 0.151 1.00 93.31 117 LYS A O 1
ATOM 945 N N . CYS A 1 118 ? 49.883 36.966 0.989 1.00 94.63 118 CYS A N 1
ATOM 946 C CA . CYS A 1 118 ? 50.113 37.653 2.270 1.00 96.53 118 CYS A CA 1
ATOM 947 C C . CYS A 1 118 ? 51.440 37.155 2.824 1.00 97.80 118 CYS A C 1
ATOM 948 O O . CYS A 1 118 ? 51.476 36.133 3.518 1.00 98.37 118 CYS A O 1
ATOM 951 N N . ASN A 1 119 ? 52.523 37.874 2.559 1.00 99.17 119 ASN A N 1
ATOM 952 C CA . ASN A 1 119 ? 53.801 37.384 3.027 1.00 100.28 119 ASN A CA 1
ATOM 953 C C . ASN A 1 119 ? 54.766 38.420 3.560 1.00 99.86 119 ASN A C 1
ATOM 954 O O . ASN A 1 119 ? 54.426 39.594 3.716 1.00 99.19 119 ASN A O 1
ATOM 959 N N . GLU A 1 120 ? 55.979 37.933 3.814 1.00 99.83 120 GLU A N 1
ATOM 960 C CA . GLU A 1 120 ? 57.094 38.694 4.350 1.00 99.75 120 GLU A CA 1
ATOM 961 C C . GLU A 1 120 ? 57.017 38.690 5.874 1.00 100.25 120 GLU A C 1
ATOM 962 O O . GLU A 1 120 ? 57.417 37.713 6.517 1.00 99.36 120 GLU A O 1
ATOM 968 N N . GLU A 1 121 ? 56.481 39.771 6.437 1.00 101.52 121 GLU A N 1
ATOM 969 C CA . GLU A 1 121 ? 56.344 39.929 7.887 1.00 102.37 121 GLU A CA 1
ATOM 970 C C . GLU A 1 121 ? 54.899 39.711 8.318 1.00 101.88 121 GLU A C 1
ATOM 971 O O . GLU A 1 121 ? 54.613 39.531 9.502 1.00 101.40 121 GLU A O 1
ATOM 977 N N . GLU A 1 122 ? 53.994 39.738 7.344 1.00 101.87 122 GLU A N 1
ATOM 978 C CA . GLU A 1 122 ? 52.582 39.554 7.618 1.00 101.89 122 GLU A CA 1
ATOM 979 C C . GLU A 1 122 ? 52.226 38.086 7.471 1.00 101.17 122 GLU A C 1
ATOM 980 O O . GLU A 1 122 ? 51.254 37.603 8.056 1.00 99.98 122 GLU A O 1
ATOM 986 N N . LYS A 1 123 ? 53.022 37.376 6.679 1.00 101.03 123 LYS A N 1
ATOM 987 C CA . LYS A 1 123 ? 52.814 35.948 6.491 1.00 101.16 123 LYS A CA 1
ATOM 988 C C . LYS A 1 123 ? 52.746 35.351 7.885 1.00 101.31 123 LYS A C 1
ATOM 989 O O . LYS A 1 123 ? 52.088 34.339 8.117 1.00 101.50 123 LYS A O 1
ATOM 995 N N . GLU A 1 124 ? 53.447 36.012 8.803 1.00 101.53 124 GLU A N 1
ATOM 996 C CA . GLU A 1 124 ? 53.528 35.614 10.205 1.00 101.61 124 GLU A CA 1
ATOM 997 C C . GLU A 1 124 ? 52.260 36.012 10.977 1.00 100.92 124 GLU A C 1
ATOM 998 O O . GLU A 1 124 ? 51.931 35.408 12.004 1.00 101.06 124 GLU A O 1
ATOM 1004 N N . PHE A 1 125 ? 51.543 37.020 10.491 1.00 99.70 125 PHE A N 1
ATOM 1005 C CA . PHE A 1 125 ? 50.339 37.431 11.185 1.00 98.66 125 PHE A CA 1
ATOM 1006 C C . PHE A 1 125 ? 49.239 36.370 11.079 1.00 98.14 125 PHE A C 1
ATOM 1007 O O . PHE A 1 125 ? 48.515 36.114 12.052 1.00 98.24 125 PHE A O 1
ATOM 1015 N N . ILE A 1 126 ? 49.126 35.753 9.904 1.00 97.08 126 ILE A N 1
ATOM 1016 C CA . ILE A 1 126 ? 48.111 34.733 9.638 1.00 94.97 126 ILE A CA 1
ATOM 1017 C C . ILE A 1 126 ? 48.296 33.466 10.465 1.00 93.59 126 ILE A C 1
ATOM 1018 O O . ILE A 1 126 ? 47.333 32.790 10.802 1.00 92.64 126 ILE A O 1
ATOM 1023 N N . LYS A 1 127 ? 49.547 33.162 10.778 1.00 92.75 127 LYS A N 1
ATOM 1024 C CA . LYS A 1 127 ? 49.911 31.973 11.518 1.00 92.69 127 LYS A CA 1
ATOM 1025 C C . LYS A 1 127 ? 49.208 31.723 12.843 1.00 92.66 127 LYS A C 1
ATOM 1026 O O . LYS A 1 127 ? 49.297 30.626 13.374 1.00 92.41 127 LYS A O 1
ATOM 1032 N N . GLN A 1 128 ? 48.503 32.713 13.382 1.00 92.83 128 GLN A N 1
ATOM 1033 C CA . GLN A 1 128 ? 47.793 32.508 14.652 1.00 92.71 128 GLN A CA 1
ATOM 1034 C C . GLN A 1 128 ? 46.541 31.634 14.471 1.00 91.85 128 GLN A C 1
ATOM 1035 O O . GLN A 1 128 ? 46.447 30.526 14.998 1.00 91.92 128 GLN A O 1
ATOM 1041 N N . LYS A 1 129 ? 45.577 32.146 13.717 1.00 90.06 129 LYS A N 1
ATOM 1042 C CA . LYS A 1 129 ? 44.329 31.430 13.480 1.00 87.77 129 LYS A CA 1
ATOM 1043 C C . LYS A 1 129 ? 44.516 30.192 12.608 1.00 87.61 129 LYS A C 1
ATOM 1044 O O . LYS A 1 129 ? 43.621 29.323 12.539 1.00 86.72 129 LYS A O 1
ATOM 1050 N N . ILE A 1 130 ? 45.673 30.109 11.950 1.00 87.56 130 ILE A N 1
ATOM 1051 C CA . ILE A 1 130 ? 45.970 28.970 11.090 1.00 87.74 130 ILE A CA 1
ATOM 1052 C C . ILE A 1 130 ? 46.365 27.716 11.893 1.00 88.32 130 ILE A C 1
ATOM 1053 O O . ILE A 1 130 ? 45.843 26.625 11.645 1.00 88.43 130 ILE A O 1
ATOM 1058 N N . LYS A 1 131 ? 47.267 27.862 12.861 1.00 88.81 131 LYS A N 1
ATOM 1059 C CA . LYS A 1 131 ? 47.689 26.712 13.662 1.00 88.61 131 LYS A CA 1
ATOM 1060 C C . LYS A 1 131 ? 46.542 26.105 14.464 1.00 87.67 131 LYS A C 1
ATOM 1061 O O . LYS A 1 131 ? 46.708 25.077 15.109 1.00 87.45 131 LYS A O 1
ATOM 1067 N N . GLY A 1 132 ? 45.389 26.761 14.445 1.00 87.04 132 GLY A N 1
ATOM 1068 C CA . GLY A 1 132 ? 44.237 26.229 15.142 1.00 85.80 132 GLY A CA 1
ATOM 1069 C C . GLY A 1 132 ? 43.586 25.291 14.150 1.00 85.07 132 GLY A C 1
ATOM 1070 O O . GLY A 1 132 ? 43.328 24.119 14.440 1.00 84.36 132 GLY A O 1
ATOM 1071 N N . ILE A 1 133 ? 43.368 25.820 12.949 1.00 84.33 133 ILE A N 1
ATOM 1072 C CA . ILE A 1 133 ? 42.768 25.079 11.848 1.00 82.92 133 ILE A CA 1
ATOM 1073 C C . ILE A 1 133 ? 43.705 23.971 11.346 1.00 83.16 133 ILE A C 1
ATOM 1074 O O . ILE A 1 133 ? 43.315 23.105 10.568 1.00 83.08 133 ILE A O 1
ATOM 1079 N N . GLU A 1 134 ? 44.954 24.015 11.781 1.00 83.23 134 GLU A N 1
ATOM 1080 C CA . GLU A 1 134 ? 45.910 23.004 11.376 1.00 83.50 134 GLU A CA 1
ATOM 1081 C C . GLU A 1 134 ? 45.799 21.854 12.352 1.00 82.33 134 GLU A C 1
ATOM 1082 O O . GLU A 1 134 ? 46.054 20.707 12.003 1.00 82.35 134 GLU A O 1
ATOM 1088 N N . ARG A 1 135 ? 45.411 22.176 13.583 1.00 81.16 135 ARG A N 1
ATOM 1089 C CA . ARG A 1 135 ? 45.248 21.167 14.631 1.00 80.87 135 ARG A CA 1
ATOM 1090 C C . ARG A 1 135 ? 44.036 20.319 14.285 1.00 79.98 135 ARG A C 1
ATOM 1091 O O . ARG A 1 135 ? 44.070 19.084 14.330 1.00 78.80 135 ARG A O 1
ATOM 1107 N N . LYS A 1 137 ? 43.031 19.620 11.670 1.00 79.33 137 LYS A N 1
ATOM 1108 C CA . LYS A 1 137 ? 43.337 18.741 10.549 1.00 79.24 137 LYS A CA 1
ATOM 1109 C C . LYS A 1 137 ? 43.979 17.460 11.050 1.00 79.36 137 LYS A C 1
ATOM 1110 O O . LYS A 1 137 ? 43.640 16.370 10.597 1.00 79.61 137 LYS A O 1
ATOM 1116 N N . LYS A 1 138 ? 44.903 17.599 11.997 1.00 79.38 138 LYS A N 1
ATOM 1117 C CA . LYS A 1 138 ? 45.615 16.458 12.564 1.00 79.30 138 LYS A CA 1
ATOM 1118 C C . LYS A 1 138 ? 44.696 15.614 13.424 1.00 78.45 138 LYS A C 1
ATOM 1119 O O . LYS A 1 138 ? 44.940 14.430 13.635 1.00 78.39 138 LYS A O 1
ATOM 1125 N N . ILE A 1 139 ? 43.618 16.224 13.891 1.00 77.57 139 ILE A N 1
ATOM 1126 C CA . ILE A 1 139 ? 42.662 15.515 14.716 1.00 76.92 139 ILE A CA 1
ATOM 1127 C C . ILE A 1 139 ? 41.718 14.650 13.882 1.00 77.62 139 ILE A C 1
ATOM 1128 O O . ILE A 1 139 ? 41.495 13.490 14.214 1.00 78.76 139 ILE A O 1
ATOM 1133 N N . SER A 1 140 ? 41.175 15.205 12.798 1.00 77.21 140 SER A N 1
ATOM 1134 C CA . SER A 1 140 ? 40.260 14.456 11.936 1.00 76.66 140 SER A CA 1
ATOM 1135 C C . SER A 1 140 ? 41.010 13.446 11.076 1.00 76.91 140 SER A C 1
ATOM 1136 O O . SER A 1 140 ? 40.402 12.704 10.306 1.00 77.02 140 SER A O 1
ATOM 1139 N N . GLU A 1 141 ? 42.334 13.433 11.201 1.00 77.13 141 GLU A N 1
ATOM 1140 C CA . GLU A 1 141 ? 43.153 12.493 10.461 1.00 77.88 141 GLU A CA 1
ATOM 1141 C C . GLU A 1 141 ? 43.234 11.217 11.268 1.00 78.82 141 GLU A C 1
ATOM 1142 O O . GLU A 1 141 ? 43.219 10.122 10.708 1.00 79.32 141 GLU A O 1
ATOM 1148 N N . LYS A 1 142 ? 43.337 11.364 12.585 1.00 79.00 142 LYS A N 1
ATOM 1149 C CA . LYS A 1 142 ? 43.430 10.207 13.461 1.00 80.40 142 LYS A CA 1
ATOM 1150 C C . LYS A 1 142 ? 42.082 9.582 13.761 1.00 80.30 142 LYS A C 1
ATOM 1151 O O . LYS A 1 142 ? 41.926 8.370 13.746 1.00 80.33 142 LYS A O 1
ATOM 1157 N N . ILE A 1 143 ? 41.100 10.419 14.048 1.00 80.47 143 ILE A N 1
ATOM 1158 C CA . ILE A 1 143 ? 39.764 9.925 14.331 1.00 80.69 143 ILE A CA 1
ATOM 1159 C C . ILE A 1 143 ? 39.257 9.298 13.038 1.00 81.71 143 ILE A C 1
ATOM 1160 O O . ILE A 1 143 ? 38.273 8.571 13.027 1.00 81.88 143 ILE A O 1
ATOM 1165 N N . LEU A 1 144 ? 39.955 9.601 11.950 1.00 82.70 144 LEU A N 1
ATOM 1166 C CA . LEU A 1 144 ? 39.648 9.071 10.630 1.00 84.77 144 LEU A CA 1
ATOM 1167 C C . LEU A 1 144 ? 40.461 7.783 10.609 1.00 87.37 144 LEU A C 1
ATOM 1168 O O . LEU A 1 144 ? 39.940 6.688 10.407 1.00 87.48 144 LEU A O 1
ATOM 1173 N N . GLU A 1 145 ? 41.759 7.954 10.841 1.00 90.68 145 GLU A N 1
ATOM 1174 C CA . GLU A 1 145 ? 42.735 6.869 10.890 1.00 93.08 145 GLU A CA 1
ATOM 1175 C C . GLU A 1 145 ? 42.119 5.772 11.738 1.00 94.09 145 GLU A C 1
ATOM 1176 O O . GLU A 1 145 ? 41.806 4.694 11.239 1.00 94.69 145 GLU A O 1
ATOM 1182 N N . ALA A 1 146 ? 41.941 6.075 13.023 1.00 94.97 146 ALA A N 1
ATOM 1183 C CA . ALA A 1 146 ? 41.356 5.154 13.983 1.00 96.00 1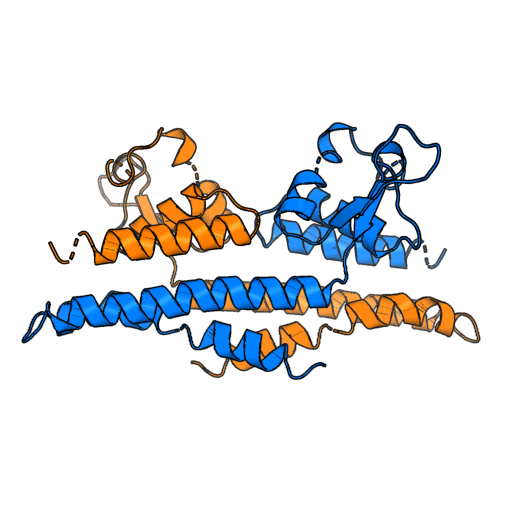46 ALA A CA 1
ATOM 1184 C C . ALA A 1 146 ? 40.103 4.450 13.441 1.00 96.83 146 ALA A C 1
ATOM 1185 O O . ALA A 1 146 ? 39.934 3.243 13.629 1.00 97.46 146 ALA A O 1
ATOM 1187 N N . LEU A 1 147 ? 39.225 5.187 12.768 1.00 97.13 147 LEU A N 1
ATOM 1188 C CA . LEU A 1 147 ? 38.019 4.559 12.239 1.00 97.49 147 LEU A CA 1
ATOM 1189 C C . LEU A 1 147 ? 38.347 3.525 11.152 1.00 98.27 147 LEU A C 1
ATOM 1190 O O . LEU A 1 147 ? 37.605 2.560 10.958 1.00 98.65 147 LEU A O 1
ATOM 1195 N N . ASN A 1 148 ? 39.456 3.724 10.442 1.00 98.92 148 ASN A N 1
ATOM 1196 C CA . ASN A 1 148 ? 39.884 2.779 9.401 1.00 99.24 148 ASN A CA 1
ATOM 1197 C C . ASN A 1 148 ? 40.960 1.857 9.981 1.00 99.24 148 ASN A C 1
ATOM 1198 O O . ASN A 1 148 ? 41.997 1.592 9.356 1.00 98.70 148 ASN A O 1
ATOM 1203 N N . ASP A 1 149 ? 40.687 1.389 11.196 1.00 99.67 149 ASP A N 1
ATOM 1204 C CA . ASP A 1 149 ? 41.557 0.493 11.955 1.00 100.50 149 ASP A CA 1
ATOM 1205 C C . ASP A 1 149 ? 40.617 -0.477 12.649 1.00 101.09 149 ASP A C 1
ATOM 1206 O O . ASP A 1 149 ? 41.039 -1.317 13.442 1.00 100.59 149 ASP A O 1
ATOM 1211 N N . LEU A 1 150 ? 39.332 -0.341 12.337 1.00 102.25 150 LEU A N 1
ATOM 1212 C CA . LEU A 1 150 ? 38.293 -1.168 12.936 1.00 103.90 150 LEU A CA 1
ATOM 1213 C C . LEU A 1 150 ? 37.521 -1.969 11.897 1.00 104.77 150 LEU A C 1
ATOM 1214 O O . LEU A 1 150 ? 36.502 -2.601 12.206 1.00 105.12 150 LEU A O 1
ATOM 1219 N N . ASP A 1 151 ? 38.016 -1.941 10.665 1.00 105.54 151 ASP A N 1
ATOM 1220 C CA . ASP A 1 151 ? 37.388 -2.668 9.568 1.00 106.18 151 ASP A CA 1
ATOM 1221 C C . ASP A 1 151 ? 38.443 -3.008 8.497 1.00 106.59 151 ASP A C 1
ATOM 1222 O O . ASP A 1 151 ? 39.542 -2.403 8.535 1.00 106.29 151 ASP A O 1
ATOM 1235 N N . ILE B 1 2 ? 43.128 42.267 1.331 1.00 49.09 1002 ILE B N 1
ATOM 1236 C CA . ILE B 1 2 ? 41.698 42.020 1.191 1.00 44.54 1002 ILE B CA 1
ATOM 1237 C C . ILE B 1 2 ? 41.728 40.528 1.506 1.00 44.36 1002 ILE B C 1
ATOM 1238 O O . ILE B 1 2 ? 40.717 39.827 1.541 1.00 43.30 1002 ILE B O 1
ATOM 1243 N N . ILE B 1 3 ? 42.956 40.075 1.719 1.00 44.80 1003 ILE B N 1
ATOM 1244 C CA . ILE B 1 3 ? 43.292 38.712 2.035 1.00 45.65 1003 ILE B CA 1
ATOM 1245 C C . ILE B 1 3 ? 42.531 38.290 3.234 1.00 47.87 1003 ILE B C 1
ATOM 1246 O O . ILE B 1 3 ? 41.901 37.241 3.262 1.00 47.25 1003 ILE B O 1
ATOM 1259 N N . GLU B 1 5 ? 39.771 39.501 4.654 1.00 55.32 1005 GLU B N 1
ATOM 1260 C CA . GLU B 1 5 ? 38.335 39.354 4.622 1.00 55.98 1005 GLU B CA 1
ATOM 1261 C C . GLU B 1 5 ? 38.112 37.973 4.032 1.00 56.05 1005 GLU B C 1
ATOM 1262 O O . GLU B 1 5 ? 37.106 37.324 4.321 1.00 55.99 1005 GLU B O 1
ATOM 1268 N N . GLU B 1 6 ? 39.076 37.519 3.225 1.00 56.58 1006 GLU B N 1
ATOM 1269 C CA . GLU B 1 6 ? 39.009 36.199 2.583 1.00 56.97 1006 GLU B CA 1
ATOM 1270 C C . GLU B 1 6 ? 39.256 35.047 3.564 1.00 55.64 1006 GLU B C 1
ATOM 1271 O O . GLU B 1 6 ? 38.544 34.044 3.546 1.00 55.76 1006 GLU B O 1
ATOM 1277 N N . ALA B 1 7 ? 40.278 35.171 4.399 1.00 53.87 1007 ALA B N 1
ATOM 1278 C CA . ALA B 1 7 ? 40.552 34.134 5.377 1.00 52.89 1007 ALA B CA 1
ATOM 1279 C C . ALA B 1 7 ? 39.327 34.009 6.294 1.00 52.61 1007 ALA B C 1
ATOM 1280 O O . ALA B 1 7 ? 38.959 32.919 6.714 1.00 52.59 1007 ALA B O 1
ATOM 1282 N N . LYS B 1 8 ? 38.696 35.143 6.586 1.00 52.28 1008 LYS B N 1
ATOM 1283 C CA . LYS B 1 8 ? 37.510 35.205 7.435 1.00 52.09 1008 LYS B CA 1
ATOM 1284 C C . LYS B 1 8 ? 36.368 34.433 6.805 1.00 52.63 1008 LYS B C 1
ATOM 1285 O O . LYS B 1 8 ? 35.757 33.571 7.422 1.00 53.06 1008 LYS B O 1
ATOM 1291 N N . LYS B 1 9 ? 36.076 34.774 5.564 1.00 53.05 1009 LYS B N 1
ATOM 1292 C CA . LYS B 1 9 ? 35.008 34.145 4.812 1.00 53.53 1009 LYS B CA 1
ATOM 1293 C C . LYS B 1 9 ? 35.137 32.616 4.835 1.00 52.67 1009 LYS B C 1
ATOM 1294 O O . LYS B 1 9 ? 34.173 31.906 5.075 1.00 52.54 1009 LYS B O 1
ATOM 1300 N N . LEU B 1 10 ? 36.345 32.120 4.605 1.00 52.15 1010 LEU B N 1
ATOM 1301 C CA . LEU B 1 10 ? 36.632 30.682 4.573 1.00 51.70 1010 LEU B CA 1
ATOM 1302 C C . LEU B 1 10 ? 36.328 29.981 5.863 1.00 51.98 1010 LEU B C 1
ATOM 1303 O O . LEU B 1 10 ? 35.636 28.973 5.909 1.00 51.65 1010 LEU B O 1
ATOM 1308 N N . ILE B 1 11 ? 36.912 30.525 6.911 1.00 52.41 1011 ILE B N 1
ATOM 1309 C CA . ILE B 1 11 ? 36.743 29.995 8.237 1.00 51.21 1011 ILE B CA 1
ATOM 1310 C C . ILE B 1 11 ? 35.257 29.975 8.606 1.00 51.33 1011 ILE B C 1
ATOM 1311 O O . ILE B 1 11 ? 34.717 28.929 8.953 1.00 52.47 1011 ILE B O 1
ATOM 1316 N N . ILE B 1 12 ? 34.583 31.108 8.475 1.00 50.12 1012 ILE B N 1
ATOM 1317 C CA . ILE B 1 12 ? 33.162 31.168 8.779 1.00 50.04 1012 ILE B CA 1
ATOM 1318 C C . ILE B 1 12 ? 32.354 30.108 7.997 1.00 50.20 1012 ILE B C 1
ATOM 1319 O O . ILE B 1 12 ? 31.401 29.535 8.527 1.00 49.40 1012 ILE B O 1
ATOM 1324 N N . GLU B 1 13 ? 32.738 29.838 6.750 1.00 50.95 1013 GLU B N 1
ATOM 1325 C CA . GLU B 1 13 ? 32.030 28.856 5.940 1.00 51.25 1013 GLU B CA 1
ATOM 1326 C C . GLU B 1 13 ? 32.392 27.468 6.417 1.00 49.45 1013 GLU B C 1
ATOM 1327 O O . GLU B 1 13 ? 31.554 26.567 6.388 1.00 49.16 1013 GLU B O 1
ATOM 1333 N N . LEU B 1 14 ? 33.628 27.282 6.864 1.00 46.56 1014 LEU B N 1
ATOM 1334 C CA . LEU B 1 14 ? 33.994 25.966 7.331 1.00 45.70 1014 LEU B CA 1
ATOM 1335 C C . LEU B 1 14 ? 33.096 25.616 8.490 1.00 46.51 1014 LEU B C 1
ATOM 1336 O O . LEU B 1 14 ? 32.365 24.640 8.446 1.00 48.05 1014 LEU B O 1
ATOM 1341 N N . PHE B 1 15 ? 33.157 26.425 9.539 1.00 46.65 1015 PHE B N 1
ATOM 1342 C CA . PHE B 1 15 ? 32.355 26.188 10.727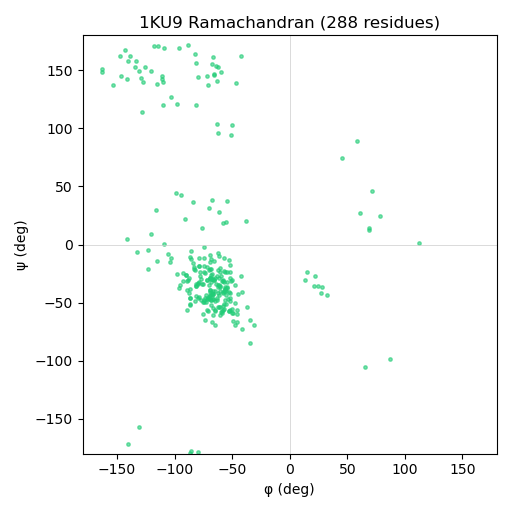 1.00 45.93 1015 PHE B CA 1
ATOM 1343 C C . PHE B 1 15 ? 30.874 26.124 10.463 1.00 45.74 1015 PHE B C 1
ATOM 1344 O O . PHE B 1 15 ? 30.194 25.298 11.054 1.00 47.07 1015 PHE B O 1
ATOM 1352 N N . SER B 1 16 ? 30.355 26.982 9.595 1.00 44.75 1016 SER B N 1
ATOM 1353 C CA . SER B 1 16 ? 28.931 26.892 9.305 1.00 44.32 1016 SER B CA 1
ATOM 1354 C C . SER B 1 16 ? 28.617 25.457 8.905 1.00 44.34 1016 SER B C 1
ATOM 1355 O O . SER B 1 16 ? 27.789 24.782 9.524 1.00 45.19 1016 SER B O 1
ATOM 1358 N N . GLU B 1 17 ? 29.298 24.993 7.871 1.00 44.30 1017 GLU B N 1
ATOM 1359 C CA . GLU B 1 17 ? 29.121 23.633 7.386 1.00 45.37 1017 GLU B CA 1
ATOM 1360 C C . GLU B 1 17 ? 29.201 22.599 8.494 1.00 45.37 1017 GLU B C 1
ATOM 1361 O O . GLU B 1 17 ? 28.214 21.933 8.796 1.00 47.26 1017 GLU B O 1
ATOM 1367 N N . LEU B 1 18 ? 30.379 22.471 9.093 1.00 43.11 1018 LEU B N 1
ATOM 1368 C CA . LEU B 1 18 ? 30.588 21.502 10.144 1.00 41.95 1018 LEU B CA 1
ATOM 1369 C C . LEU B 1 18 ? 29.409 21.445 11.101 1.00 43.21 1018 LEU B C 1
ATOM 1370 O O . LEU B 1 18 ? 28.986 20.379 11.516 1.00 44.25 1018 LEU B O 1
ATOM 1375 N N . ALA B 1 19 ? 28.863 22.604 11.436 1.00 44.08 1019 ALA B N 1
ATOM 1376 C CA . ALA B 1 19 ? 27.728 22.677 12.350 1.00 45.35 1019 ALA B CA 1
ATOM 1377 C C . ALA B 1 19 ? 26.524 22.041 11.705 1.00 45.94 1019 ALA B C 1
ATOM 1378 O O . ALA B 1 19 ? 25.782 21.323 12.349 1.00 44.72 1019 ALA B O 1
ATOM 1380 N N . LYS B 1 20 ? 26.319 22.314 10.425 1.00 48.85 1020 LYS B N 1
ATOM 1381 C CA . LYS B 1 20 ? 25.188 21.735 9.709 1.00 52.00 1020 LYS B CA 1
ATOM 1382 C C . LYS B 1 20 ? 25.377 20.223 9.739 1.00 52.18 1020 LYS B C 1
ATOM 1383 O O . LYS B 1 20 ? 24.400 19.465 9.731 1.00 52.53 1020 LYS B O 1
ATOM 1389 N N . ILE B 1 21 ? 26.642 19.801 9.806 1.00 51.65 1021 ILE B N 1
ATOM 1390 C CA . ILE B 1 21 ? 26.982 18.380 9.863 1.00 51.73 1021 ILE B CA 1
ATOM 1391 C C . ILE B 1 21 ? 26.662 17.709 11.213 1.00 53.61 1021 ILE B C 1
ATOM 1392 O O . ILE B 1 21 ? 26.160 16.591 11.249 1.00 55.00 1021 ILE B O 1
ATOM 1397 N N . HIS B 1 22 ? 26.972 18.367 12.325 1.00 55.14 1022 HIS B N 1
ATOM 1398 C CA . HIS B 1 22 ? 26.671 17.790 13.639 1.00 56.82 1022 HIS B CA 1
ATOM 1399 C C . HIS B 1 22 ? 25.186 17.892 13.986 1.00 57.98 1022 HIS B C 1
ATOM 1400 O O . HIS B 1 22 ? 24.807 17.715 15.156 1.00 57.72 1022 HIS B O 1
ATOM 1407 N N . GLY B 1 23 ? 24.360 18.191 12.977 1.00 59.21 1023 GLY B N 1
ATOM 1408 C CA . GLY B 1 23 ? 22.920 18.313 13.175 1.00 60.00 1023 GLY B CA 1
ATOM 1409 C C . GLY B 1 23 ? 22.507 19.639 13.792 1.00 60.02 1023 GLY B C 1
ATOM 1410 O O . GLY B 1 23 ? 21.449 19.759 14.423 1.00 59.64 1023 GLY B O 1
ATOM 1411 N N . LEU B 1 24 ? 23.350 20.647 13.610 1.00 60.65 1024 LEU B N 1
ATOM 1412 C CA . LEU B 1 24 ? 23.086 21.967 14.158 1.00 60.08 1024 LEU B CA 1
ATOM 1413 C C . LEU B 1 24 ? 22.870 23.012 13.065 1.00 59.80 1024 LEU B C 1
ATOM 1414 O O . LEU B 1 24 ? 23.110 22.769 11.874 1.00 59.83 1024 LEU B O 1
ATOM 1419 N N . ASN B 1 25 ? 22.431 24.185 13.506 1.00 59.70 1025 ASN B N 1
ATOM 1420 C CA . ASN B 1 25 ? 22.194 25.331 12.642 1.00 59.77 1025 ASN B CA 1
ATOM 1421 C C . ASN B 1 25 ? 23.516 25.926 12.130 1.00 58.34 1025 ASN B C 1
ATOM 1422 O O . ASN B 1 25 ? 24.487 26.057 12.890 1.00 58.02 1025 ASN B O 1
ATOM 1427 N N . LYS B 1 26 ? 23.551 26.274 10.846 1.00 56.73 1026 LYS B N 1
ATOM 1428 C CA . LYS B 1 26 ? 24.734 26.875 10.239 1.00 55.74 1026 LYS B CA 1
ATOM 1429 C C . LYS B 1 26 ? 25.224 28.083 11.049 1.00 54.95 1026 LYS B C 1
ATOM 1430 O O . LYS B 1 26 ? 26.438 28.249 11.239 1.00 55.96 1026 LYS B O 1
ATOM 1436 N N . SER B 1 27 ? 24.283 28.917 11.514 1.00 52.97 1027 SER B N 1
ATOM 1437 C CA . SER B 1 27 ? 24.595 30.118 12.317 1.00 50.69 1027 SER B CA 1
ATOM 1438 C C . SER B 1 27 ? 25.472 29.770 13.529 1.00 49.50 1027 SER B C 1
ATOM 1439 O O . SER B 1 27 ? 26.546 30.324 13.710 1.00 49.85 1027 SER B O 1
ATOM 1442 N N . VAL B 1 28 ? 24.984 28.866 14.374 1.00 47.88 1028 VAL B N 1
ATOM 1443 C CA . VAL B 1 28 ? 25.736 28.430 15.542 1.00 45.37 1028 VAL B CA 1
ATOM 1444 C C . VAL B 1 28 ? 27.210 28.364 15.106 1.00 43.91 1028 VAL B C 1
ATOM 1445 O O . VAL B 1 28 ? 28.077 28.973 15.739 1.00 43.99 1028 VAL B O 1
ATOM 1449 N N . GLY B 1 29 ? 27.479 27.625 14.028 1.00 40.89 1029 GLY B N 1
ATOM 1450 C CA . GLY B 1 29 ? 28.829 27.495 13.519 1.00 39.57 1029 GLY B CA 1
ATOM 1451 C C . GLY B 1 29 ? 29.350 28.783 12.932 1.00 39.80 1029 GLY B C 1
ATOM 1452 O O . GLY B 1 29 ? 30.540 29.054 12.986 1.00 40.37 1029 GLY B O 1
ATOM 1453 N N . ALA B 1 30 ? 28.457 29.575 12.354 1.00 38.93 1030 ALA B N 1
ATOM 1454 C CA . ALA B 1 30 ? 28.822 30.865 11.769 1.00 37.47 1030 ALA B CA 1
ATOM 1455 C C . ALA B 1 30 ? 29.245 31.833 12.886 1.00 37.92 1030 ALA B C 1
ATOM 1456 O O . ALA B 1 30 ? 30.209 32.577 12.744 1.00 39.49 1030 ALA B O 1
ATOM 1458 N N . VAL B 1 31 ? 28.510 31.823 14.000 1.00 37.33 1031 VAL B N 1
ATOM 1459 C CA . VAL B 1 31 ? 28.796 32.699 15.139 1.00 34.94 1031 VAL B CA 1
ATOM 1460 C C . VAL B 1 31 ? 30.092 32.290 15.829 1.00 34.59 1031 VAL B C 1
ATOM 1461 O O . VAL B 1 31 ? 30.871 33.136 16.261 1.00 34.39 1031 VAL B O 1
ATOM 1465 N N . TYR B 1 32 ? 30.327 30.992 15.954 1.00 34.66 1032 TYR B N 1
ATOM 1466 C CA . TYR B 1 32 ? 31.565 30.562 16.581 1.00 35.16 1032 TYR B CA 1
ATOM 1467 C C . TYR B 1 32 ? 32.723 30.975 15.678 1.00 35.80 1032 TYR B C 1
ATOM 1468 O O . TYR B 1 32 ? 33.817 31.254 16.157 1.00 36.50 1032 TYR B O 1
ATOM 1477 N N . ALA B 1 33 ? 32.496 31.026 14.372 1.00 35.35 1033 ALA B N 1
ATOM 1478 C CA . ALA B 1 33 ? 33.548 31.452 13.473 1.00 35.25 1033 ALA B CA 1
ATOM 1479 C C . ALA B 1 33 ? 33.998 32.857 13.897 1.00 36.40 1033 ALA B C 1
ATOM 1480 O O . ALA B 1 33 ? 35.165 33.059 14.170 1.00 36.23 1033 ALA B O 1
ATOM 1482 N N . ILE B 1 34 ? 33.056 33.801 13.943 1.00 36.67 1034 ILE B N 1
ATOM 1483 C CA . ILE B 1 34 ? 33.313 35.176 14.333 1.00 36.51 1034 ILE B CA 1
ATOM 1484 C C . ILE B 1 34 ? 34.181 35.209 15.615 1.00 36.75 1034 ILE B C 1
ATOM 1485 O O . ILE B 1 34 ? 35.281 35.771 15.626 1.00 36.37 1034 ILE B O 1
ATOM 1490 N N . LEU B 1 35 ? 33.671 34.615 16.694 1.00 35.62 1035 LEU B N 1
ATOM 1491 C CA . LEU B 1 35 ? 34.350 34.588 17.985 1.00 33.44 1035 LEU B CA 1
ATOM 1492 C C . LEU B 1 35 ? 35.713 33.954 17.899 1.00 33.68 1035 LEU B C 1
ATOM 1493 O O . LEU B 1 35 ? 36.638 34.432 18.510 1.00 32.84 1035 LEU B O 1
ATOM 1498 N N . TYR B 1 36 ? 35.815 32.870 17.133 1.00 36.69 1036 TYR B N 1
ATOM 1499 C CA . TYR B 1 36 ? 37.063 32.115 16.935 1.00 38.92 1036 TYR B CA 1
ATOM 1500 C C . TYR B 1 36 ? 38.157 33.011 16.367 1.00 41.03 1036 TYR B C 1
ATOM 1501 O O . TYR B 1 36 ? 39.344 32.819 16.621 1.00 40.97 1036 TYR B O 1
ATOM 1510 N N . LEU B 1 37 ? 37.734 33.988 15.581 1.00 42.86 1037 LEU B N 1
ATOM 1511 C CA . LEU B 1 37 ? 38.655 34.900 14.955 1.00 44.23 1037 LEU B CA 1
ATOM 1512 C C . LEU B 1 37 ? 38.865 36.144 15.793 1.00 46.34 1037 LEU B C 1
ATOM 1513 O O . LEU B 1 37 ? 39.932 36.762 15.777 1.00 45.22 1037 LEU B O 1
ATOM 1518 N N . SER B 1 38 ? 37.833 36.530 16.522 1.00 50.43 1038 SER B N 1
ATOM 1519 C CA . SER B 1 38 ? 37.945 37.713 17.360 1.00 54.17 1038 SER B CA 1
ATOM 1520 C C . SER B 1 38 ? 39.076 37.470 18.351 1.00 56.34 1038 SER B C 1
ATOM 1521 O O . SER B 1 38 ? 39.323 36.325 18.750 1.00 56.90 1038 SER B O 1
ATOM 1524 N N . ASP B 1 39 ? 39.768 38.539 18.733 1.00 60.21 1039 ASP B N 1
ATOM 1525 C CA . ASP B 1 39 ? 40.860 38.439 19.702 1.00 63.26 1039 ASP B CA 1
ATOM 1526 C C . ASP B 1 39 ? 40.372 39.091 21.002 1.00 62.78 1039 ASP B C 1
ATOM 1527 O O . ASP B 1 39 ? 41.096 39.158 22.010 1.00 63.47 1039 ASP B O 1
ATOM 1532 N N . LYS B 1 40 ? 39.128 39.558 20.961 1.00 61.51 1040 LYS B N 1
ATOM 1533 C CA . LYS B 1 40 ? 38.504 40.202 22.102 1.00 60.22 1040 LYS B CA 1
ATOM 1534 C C . LYS B 1 40 ? 37.056 39.711 22.201 1.00 60.00 1040 LYS B C 1
ATOM 1535 O O . LYS B 1 40 ? 36.509 39.135 21.248 1.00 60.54 1040 LYS B O 1
ATOM 1541 N N . PRO B 1 41 ? 36.419 39.897 23.366 1.00 59.57 1041 PRO B N 1
ATOM 1542 C CA . PRO B 1 41 ? 35.035 39.437 23.457 1.00 59.01 1041 PRO B CA 1
ATOM 1543 C C . PRO B 1 41 ? 34.154 40.279 22.568 1.00 58.59 1041 PRO B C 1
ATOM 1544 O O . PRO B 1 41 ? 34.485 41.443 22.275 1.00 58.39 1041 PRO B O 1
ATOM 1548 N N . LEU B 1 42 ? 33.034 39.688 22.155 1.00 58.28 1042 LEU B N 1
ATOM 1549 C CA . LEU B 1 42 ? 32.071 40.379 21.317 1.00 57.20 1042 LEU B CA 1
ATOM 1550 C C . LEU B 1 42 ? 30.670 40.252 21.907 1.00 56.43 1042 LEU B C 1
ATOM 1551 O O . LEU B 1 42 ? 30.324 39.229 22.490 1.00 55.45 1042 LEU B O 1
ATOM 1556 N N . THR B 1 43 ? 29.888 41.317 21.775 1.00 56.24 1043 THR B N 1
ATOM 1557 C CA . THR B 1 43 ? 28.526 41.356 22.282 1.00 56.37 1043 THR B CA 1
ATOM 1558 C C . THR B 1 43 ? 27.608 40.751 21.215 1.00 56.78 1043 THR B C 1
ATOM 1559 O O . THR B 1 43 ? 28.070 40.294 20.171 1.00 56.14 1043 THR B O 1
ATOM 1563 N N . ILE B 1 44 ? 26.308 40.739 21.475 1.00 57.26 1044 ILE B N 1
ATOM 1564 C CA . ILE B 1 44 ? 25.356 40.199 20.517 1.00 58.05 1044 ILE B CA 1
ATOM 1565 C C . ILE B 1 44 ? 25.305 41.110 19.304 1.00 58.77 1044 ILE B C 1
ATOM 1566 O O . ILE B 1 44 ? 25.438 40.650 18.172 1.00 58.48 1044 ILE B O 1
ATOM 1571 N N . SER B 1 45 ? 25.104 42.404 19.561 1.00 59.90 1045 SER B N 1
ATOM 1572 C CA . SER B 1 45 ? 25.034 43.438 18.521 1.00 59.68 1045 SER B CA 1
ATOM 1573 C C . SER B 1 45 ? 26.302 43.430 17.651 1.00 58.84 1045 SER B C 1
ATOM 1574 O O . SER B 1 45 ? 26.229 43.641 16.434 1.00 58.32 1045 SER B O 1
ATOM 1577 N N . ASP B 1 46 ? 27.461 43.200 18.263 1.00 58.73 1046 ASP B N 1
ATOM 1578 C CA . ASP B 1 46 ? 28.692 43.133 17.493 1.00 59.07 1046 ASP B CA 1
ATOM 1579 C C . ASP B 1 46 ? 28.515 42.019 16.466 1.00 60.57 1046 ASP B C 1
ATOM 1580 O O . ASP B 1 46 ? 28.601 42.237 15.262 1.00 61.73 1046 ASP B O 1
ATOM 1585 N N . ILE B 1 47 ? 28.267 40.816 16.962 1.00 61.54 1047 ILE B N 1
ATOM 1586 C CA . ILE B 1 47 ? 28.126 39.658 16.106 1.00 62.23 1047 ILE B CA 1
ATOM 1587 C C . ILE B 1 47 ? 27.077 39.841 15.024 1.00 63.67 1047 ILE B C 1
ATOM 1588 O O . ILE B 1 47 ? 27.233 39.339 13.919 1.00 63.96 1047 ILE B O 1
ATOM 1601 N N . GLU B 1 49 ? 26.391 42.503 13.326 1.00 67.21 1049 GLU B N 1
ATOM 1602 C CA . GLU B 1 49 ? 26.952 43.295 12.245 1.00 68.11 1049 GLU B CA 1
ATOM 1603 C C . GLU B 1 49 ? 28.049 42.577 11.471 1.00 66.68 1049 GLU B C 1
ATOM 1604 O O . GLU B 1 49 ? 28.326 42.908 10.321 1.00 67.44 1049 GLU B O 1
ATOM 1610 N N . GLU B 1 50 ? 28.681 41.601 12.107 1.00 65.24 1050 GLU B N 1
ATOM 1611 C CA . GLU B 1 50 ? 29.738 40.840 11.460 1.00 63.82 1050 GLU B CA 1
ATOM 1612 C C . GLU B 1 50 ? 29.165 39.742 10.587 1.00 63.74 1050 GLU B C 1
ATOM 1613 O O . GLU B 1 50 ? 29.819 39.274 9.663 1.00 64.53 1050 GLU B O 1
ATOM 1619 N N . LEU B 1 51 ? 27.931 39.351 10.875 1.00 62.68 1051 LEU B N 1
ATOM 1620 C CA . LEU B 1 51 ? 27.278 38.298 10.119 1.00 61.82 1051 LEU B CA 1
ATOM 1621 C C . LEU B 1 51 ? 25.968 38.778 9.530 1.00 61.83 1051 LEU B C 1
ATOM 1622 O O . LEU B 1 51 ? 25.452 38.205 8.575 1.00 62.29 1051 LEU B O 1
ATOM 1627 N N . LYS B 1 52 ? 25.429 39.841 10.107 1.00 61.42 1052 LYS B N 1
ATOM 1628 C CA . LYS B 1 52 ? 24.155 40.390 9.642 1.00 62.27 1052 LYS B CA 1
ATOM 1629 C C . LYS B 1 52 ? 23.075 39.289 9.748 1.00 61.82 1052 LYS B C 1
ATOM 1630 O O . LYS B 1 52 ? 22.864 38.505 8.812 1.00 62.15 1052 LYS B O 1
ATOM 1636 N N . ILE B 1 53 ? 22.433 39.226 10.916 1.00 61.07 1053 ILE B N 1
ATOM 1637 C CA . ILE B 1 53 ? 21.371 38.271 11.229 1.00 59.65 1053 ILE B CA 1
ATOM 1638 C C . ILE B 1 53 ? 20.617 38.758 12.449 1.00 59.67 1053 ILE B C 1
ATOM 1639 O O . ILE B 1 53 ? 21.198 39.377 13.315 1.00 59.25 1053 ILE B O 1
ATOM 1644 N N . SER B 1 54 ? 19.327 38.462 12.521 1.00 60.86 1054 SER B N 1
ATOM 1645 C CA . SER B 1 54 ? 18.518 38.915 13.638 1.00 61.84 1054 SER B CA 1
ATOM 1646 C C . SER B 1 54 ? 19.246 38.752 14.968 1.00 62.55 1054 SER B C 1
ATOM 1647 O O . SER B 1 54 ? 20.234 38.014 15.057 1.00 62.48 1054 SER B O 1
ATOM 1650 N N . LYS B 1 55 ? 18.752 39.456 15.987 1.00 62.81 1055 LYS B N 1
ATOM 1651 C CA . LYS B 1 55 ? 19.306 39.416 17.345 1.00 62.53 1055 LYS B CA 1
ATOM 1652 C C . LYS B 1 55 ? 19.039 38.051 17.950 1.00 62.33 1055 LYS B C 1
ATOM 1653 O O . LYS B 1 55 ? 19.794 37.558 18.795 1.00 61.87 1055 LYS B O 1
ATOM 1659 N N . GLY B 1 56 ? 17.945 37.449 17.505 1.00 61.81 1056 GLY B N 1
ATOM 1660 C CA . GLY B 1 56 ? 17.583 36.141 17.996 1.00 61.07 1056 GLY B CA 1
ATOM 1661 C C . GLY B 1 56 ? 18.484 35.059 17.444 1.00 60.41 1056 GLY B C 1
ATOM 1662 O O . GLY B 1 56 ? 18.998 34.255 18.222 1.00 60.93 1056 GLY B O 1
ATOM 1663 N N . ASN B 1 57 ? 18.694 35.041 16.125 1.00 59.54 1057 ASN B N 1
ATOM 1664 C CA . ASN B 1 57 ? 19.537 34.011 15.514 1.00 59.13 1057 ASN B CA 1
ATOM 1665 C C . ASN B 1 57 ? 20.909 33.989 16.172 1.00 57.45 1057 ASN B C 1
ATOM 1666 O O . ASN B 1 57 ? 21.559 32.954 16.272 1.00 56.66 1057 ASN B O 1
ATOM 1671 N N . VAL B 1 58 ? 21.350 35.155 16.613 1.00 56.07 1058 VAL B N 1
ATOM 1672 C CA . VAL B 1 58 ? 22.627 35.278 17.285 1.00 53.51 1058 VAL B CA 1
ATOM 1673 C C . VAL B 1 58 ? 22.523 34.727 18.709 1.00 53.56 1058 VAL B C 1
ATOM 1674 O O . VAL B 1 58 ? 23.362 33.948 19.142 1.00 53.75 1058 VAL B O 1
ATOM 1678 N N . SER B 1 59 ? 21.478 35.128 19.425 1.00 52.38 1059 SER B N 1
ATOM 1679 C CA . SER B 1 59 ? 21.247 34.698 20.794 1.00 51.05 1059 SER B CA 1
ATOM 1680 C C . SER B 1 59 ? 21.137 33.188 20.937 1.00 50.68 1059 SER B C 1
ATOM 1681 O O . SER B 1 59 ? 21.742 32.601 21.826 1.00 50.95 1059 SER B O 1
ATOM 1692 N N . SER B 1 61 ? 22.206 30.835 18.729 1.00 47.01 1061 SER B N 1
ATOM 1693 C CA . SER B 1 61 ? 23.487 30.280 18.328 1.00 44.86 1061 SER B CA 1
ATOM 1694 C C . SER B 1 61 ? 24.480 30.352 19.452 1.00 44.42 1061 SER B C 1
ATOM 1695 O O . SER B 1 61 ? 25.299 29.476 19.633 1.00 43.78 1061 SER B O 1
ATOM 1698 N N . LEU B 1 62 ? 24.403 31.433 20.205 1.00 45.41 1062 LEU B N 1
ATOM 1699 C CA . LEU B 1 62 ? 25.282 31.627 21.340 1.00 45.22 1062 LEU B CA 1
ATOM 1700 C C . LEU B 1 62 ? 24.834 30.634 22.393 1.00 46.53 1062 LEU B C 1
ATOM 1701 O O . LEU B 1 62 ? 25.659 29.939 22.971 1.00 47.22 1062 LEU B O 1
ATOM 1706 N N . LYS B 1 63 ? 23.524 30.555 22.624 1.00 47.90 1063 LYS B N 1
ATOM 1707 C CA . LYS B 1 63 ? 22.979 29.625 23.601 1.00 49.09 1063 LYS B CA 1
ATOM 1708 C C . LYS B 1 63 ? 23.397 28.205 23.304 1.00 48.07 1063 LYS B C 1
ATOM 1709 O O . LYS B 1 63 ? 23.683 27.437 24.235 1.00 48.42 1063 LYS B O 1
ATOM 1715 N N . LYS B 1 64 ? 23.443 27.850 22.019 1.00 46.57 1064 LYS B N 1
ATOM 1716 C CA . LYS B 1 64 ? 23.837 26.494 21.654 1.00 45.07 1064 LYS B CA 1
ATOM 1717 C C . LYS B 1 64 ? 25.291 26.271 21.993 1.00 43.62 1064 LYS B C 1
ATOM 1718 O O . LYS B 1 64 ? 25.640 25.237 22.546 1.00 43.83 1064 LYS B O 1
ATOM 1724 N N . LEU B 1 65 ? 26.132 27.253 21.683 1.00 43.09 1065 LEU B N 1
ATOM 1725 C CA . LEU B 1 65 ? 27.563 27.158 21.943 1.00 43.32 1065 LEU B CA 1
ATOM 1726 C C . LEU B 1 65 ? 27.983 27.180 23.391 1.00 43.64 1065 LEU B C 1
ATOM 1727 O O . LEU B 1 65 ? 29.079 26.737 23.697 1.00 43.96 1065 LEU B O 1
ATOM 1732 N N . GLU B 1 66 ? 27.134 27.707 24.275 1.00 44.71 1066 GLU B N 1
ATOM 1733 C CA . GLU B 1 66 ? 27.429 27.723 25.722 1.00 45.65 1066 GLU B CA 1
ATOM 1734 C C . GLU B 1 66 ? 27.066 26.339 26.255 1.00 45.96 1066 GLU B C 1
ATOM 1735 O O . GLU B 1 66 ? 27.678 25.808 27.184 1.00 46.05 1066 GLU B O 1
ATOM 1741 N N . GLU B 1 67 ? 26.015 25.782 25.679 1.00 46.13 1067 GLU B N 1
ATOM 1742 C CA . GLU B 1 67 ? 25.613 24.448 26.040 1.00 46.60 1067 GLU B CA 1
ATOM 1743 C C . GLU B 1 67 ? 26.839 23.587 25.707 1.00 47.10 1067 GLU B C 1
ATOM 1744 O O . GLU B 1 67 ? 27.417 22.929 26.581 1.00 49.21 1067 GLU B O 1
ATOM 1750 N N . LEU B 1 68 ? 27.250 23.624 24.442 1.00 45.30 1068 LEU B N 1
ATOM 1751 C CA . LEU B 1 68 ? 28.377 22.836 23.967 1.00 43.28 1068 LEU B CA 1
ATOM 1752 C C . LEU B 1 68 ? 29.642 23.071 24.743 1.00 42.94 1068 LEU B C 1
ATOM 1753 O O . LEU B 1 68 ? 30.372 22.134 25.053 1.00 42.90 1068 LEU B O 1
ATOM 1758 N N . GLY B 1 69 ? 29.916 24.333 25.029 1.00 42.81 1069 GLY B N 1
ATOM 1759 C CA . GLY B 1 69 ? 31.108 24.661 25.778 1.00 44.07 1069 GLY B CA 1
ATOM 1760 C C . GLY B 1 69 ? 32.173 25.412 25.003 1.00 46.24 1069 GLY B C 1
ATOM 1761 O O . GLY B 1 69 ? 33.239 25.699 25.542 1.00 46.25 1069 GLY B O 1
ATOM 1762 N N . PHE B 1 70 ? 31.907 25.721 23.738 1.00 48.82 1070 PHE B N 1
ATOM 1763 C CA . PHE B 1 70 ? 32.882 26.447 22.925 1.00 51.81 1070 PHE B CA 1
ATOM 1764 C C . PHE B 1 70 ? 32.926 27.958 23.190 1.00 52.83 1070 PHE B C 1
ATOM 1765 O O . PHE B 1 70 ? 33.895 28.651 22.860 1.00 52.33 1070 PHE B O 1
ATOM 1773 N N . VAL B 1 71 ? 31.857 28.454 23.795 1.00 52.94 1071 VAL B N 1
ATOM 1774 C CA . VAL B 1 71 ? 31.723 29.862 24.111 1.00 52.68 1071 VAL B CA 1
ATOM 1775 C C . VAL B 1 71 ? 31.301 30.041 25.558 1.00 52.69 1071 VAL B C 1
ATOM 1776 O O . VAL B 1 71 ? 30.628 29.183 26.112 1.00 53.86 1071 VAL B O 1
ATOM 1780 N N . ARG B 1 72 ? 31.727 31.139 26.176 1.00 51.62 1072 ARG B N 1
ATOM 1781 C CA . ARG B 1 72 ? 31.334 31.439 27.548 1.00 49.85 1072 ARG B CA 1
ATOM 1782 C C . ARG B 1 72 ? 31.075 32.932 27.616 1.00 49.75 1072 ARG B C 1
ATOM 1783 O O . ARG B 1 72 ? 31.561 33.681 26.775 1.00 50.71 1072 ARG B O 1
ATOM 1791 N N . LYS B 1 73 ? 30.293 33.356 28.603 1.00 49.62 1073 LYS B N 1
ATOM 1792 C CA . LYS B 1 73 ? 29.940 34.763 28.778 1.00 48.34 1073 LYS B CA 1
ATOM 1793 C C . LYS B 1 73 ? 31.077 35.504 29.454 1.00 48.06 1073 LYS B C 1
ATOM 1794 O O . LYS B 1 73 ? 31.742 34.962 30.348 1.00 48.23 1073 LYS B O 1
ATOM 1800 N N . VAL B 1 74 ? 31.275 36.757 29.048 1.00 47.04 1074 VAL B N 1
ATOM 1801 C CA . VAL B 1 74 ? 32.342 37.597 29.610 1.00 45.84 1074 VAL B CA 1
ATOM 1802 C C . VAL B 1 74 ? 31.823 38.946 30.104 1.00 46.21 1074 VAL B C 1
ATOM 1803 O O . VAL B 1 74 ? 30.988 39.571 29.439 1.00 46.40 1074 VAL B O 1
ATOM 1807 N N . TRP B 1 75 ? 32.336 39.398 31.255 1.00 46.57 1075 TRP B N 1
ATOM 1808 C CA . TRP B 1 75 ? 31.932 40.673 31.876 1.00 45.60 1075 TRP B CA 1
ATOM 1809 C C . TRP B 1 75 ? 33.006 41.778 31.843 1.00 44.67 1075 TRP B C 1
ATOM 1810 O O . TRP B 1 75 ? 34.085 41.601 32.389 1.00 43.16 1075 TRP B O 1
ATOM 1821 N N . ILE B 1 76 ? 32.707 42.916 31.207 1.00 44.79 1076 ILE B N 1
ATOM 1822 C CA . ILE B 1 76 ? 33.668 44.035 31.129 1.00 45.76 1076 ILE B CA 1
ATOM 1823 C C . ILE B 1 76 ? 33.332 45.161 32.090 1.00 47.24 1076 ILE B C 1
ATOM 1824 O O . ILE B 1 76 ? 32.216 45.662 32.089 1.00 48.84 1076 ILE B O 1
ATOM 1829 N N . LYS B 1 77 ? 34.309 45.549 32.904 1.00 48.19 1077 LYS B N 1
ATOM 1830 C CA . LYS B 1 77 ? 34.134 46.624 33.857 1.00 47.99 1077 LYS B CA 1
ATOM 1831 C C . LYS B 1 77 ? 33.460 47.810 33.156 1.00 48.91 1077 LYS B C 1
ATOM 1832 O O . LYS B 1 77 ? 33.776 48.132 32.003 1.00 49.66 1077 LYS B O 1
ATOM 1838 N N . GLY B 1 78 ? 32.516 48.445 33.846 1.00 49.08 1078 GLY B N 1
ATOM 1839 C CA . GLY B 1 78 ? 31.815 49.583 33.282 1.00 49.46 1078 GLY B CA 1
ATOM 1840 C C . GLY B 1 78 ? 30.896 49.236 32.121 1.00 50.68 1078 GLY B C 1
ATOM 1841 O O . GLY B 1 78 ? 30.447 50.140 31.411 1.00 51.55 1078 GLY B O 1
ATOM 1842 N N . GLU B 1 79 ? 30.624 47.948 31.900 1.00 52.04 1079 GLU B N 1
ATOM 1843 C CA . GLU B 1 79 ? 29.736 47.552 30.803 1.00 53.79 1079 GLU B CA 1
ATOM 1844 C C . GLU B 1 79 ? 28.461 46.890 31.274 1.00 55.11 1079 GLU B C 1
ATOM 1845 O O . GLU B 1 79 ? 28.453 46.068 32.181 1.00 54.13 1079 GLU B O 1
ATOM 1851 N N . ARG B 1 80 ? 27.379 47.276 30.630 1.00 58.10 1080 ARG B N 1
ATOM 1852 C CA . ARG B 1 80 ? 26.062 46.774 30.949 1.00 62.09 1080 ARG B CA 1
ATOM 1853 C C . ARG B 1 80 ? 25.677 45.526 30.155 1.00 62.76 1080 ARG B C 1
ATOM 1854 O O . ARG B 1 80 ? 24.867 44.702 30.599 1.00 62.76 1080 ARG B O 1
ATOM 1862 N N . LYS B 1 81 ? 26.274 45.396 28.975 1.00 62.90 1081 LYS B N 1
ATOM 1863 C CA . LYS B 1 81 ? 25.986 44.283 28.075 1.00 63.00 1081 LYS B CA 1
ATOM 1864 C C . LYS B 1 81 ? 26.742 43.003 28.404 1.00 62.65 1081 LYS B C 1
ATOM 1865 O O . LYS B 1 81 ? 27.711 43.028 29.179 1.00 63.36 1081 LYS B O 1
ATOM 1871 N N . ASN B 1 82 ? 26.288 41.882 27.839 1.00 61.56 1082 ASN B N 1
ATOM 1872 C CA . ASN B 1 82 ? 26.972 40.617 28.048 1.00 59.91 1082 ASN B CA 1
ATOM 1873 C C . ASN B 1 82 ? 27.876 40.314 26.886 1.00 58.34 1082 ASN B C 1
ATOM 1874 O O . ASN B 1 82 ? 27.429 40.236 25.756 1.00 59.08 1082 ASN B O 1
ATOM 1879 N N . TYR B 1 83 ? 29.160 40.168 27.183 1.00 56.40 1083 TYR B N 1
ATOM 1880 C CA . TYR B 1 83 ? 30.157 39.837 26.183 1.00 54.12 1083 TYR B CA 1
ATOM 1881 C C . TYR B 1 83 ? 30.252 38.327 26.051 1.00 53.11 1083 TYR B C 1
ATOM 1882 O O . TYR B 1 83 ? 29.649 37.568 26.829 1.00 52.49 1083 TYR B O 1
ATOM 1891 N N . TYR B 1 84 ? 31.010 37.896 25.053 1.00 51.26 1084 TYR B N 1
ATOM 1892 C CA . TYR B 1 84 ? 31.179 36.485 24.799 1.00 50.31 1084 TYR B CA 1
ATOM 1893 C C . TYR B 1 84 ? 32.582 36.298 24.244 1.00 50.53 1084 TYR B C 1
ATOM 1894 O O . TYR B 1 84 ? 33.207 37.253 23.805 1.00 49.60 1084 TYR B O 1
ATOM 1903 N N . GLU B 1 85 ? 33.075 35.067 24.283 1.00 51.59 1085 GLU B N 1
ATOM 1904 C CA . GLU B 1 85 ? 34.406 34.752 23.787 1.00 51.58 1085 GLU B CA 1
ATOM 1905 C C . GLU B 1 85 ? 34.523 33.257 23.567 1.00 52.02 1085 GLU B C 1
ATOM 1906 O O . GLU B 1 85 ? 33.897 32.471 24.262 1.00 52.75 1085 GLU B O 1
ATOM 1912 N N . ALA B 1 86 ? 35.359 32.863 22.621 1.00 52.68 1086 ALA B N 1
ATOM 1913 C CA . ALA B 1 86 ? 35.537 31.454 22.311 1.00 54.63 1086 ALA B CA 1
ATOM 1914 C C . ALA B 1 86 ? 36.495 30.712 23.245 1.00 55.80 1086 ALA B C 1
ATOM 1915 O O . ALA B 1 86 ? 37.665 31.054 23.365 1.00 55.84 1086 ALA B O 1
ATOM 1917 N N . VAL B 1 87 ? 35.982 29.692 23.914 1.00 57.33 1087 VAL B N 1
ATOM 1918 C CA . VAL B 1 87 ? 36.796 28.873 24.799 1.00 58.79 1087 VAL B CA 1
ATOM 1919 C C . VAL B 1 87 ? 37.842 28.178 23.900 1.00 59.41 1087 VAL B C 1
ATOM 1920 O O . VAL B 1 87 ? 37.606 27.995 22.686 1.00 57.92 1087 VAL B O 1
ATOM 1924 N N . ASP B 1 88 ? 38.995 27.818 24.473 1.00 60.54 1088 ASP B N 1
ATOM 1925 C CA . ASP B 1 88 ? 40.025 27.152 23.682 1.00 61.73 1088 ASP B CA 1
ATOM 1926 C C . ASP B 1 88 ? 39.412 26.001 22.937 1.00 62.67 1088 ASP B C 1
ATOM 1927 O O . ASP B 1 88 ? 39.168 24.947 23.512 1.00 62.35 1088 ASP B O 1
ATOM 1932 N N . GLY B 1 89 ? 39.175 26.216 21.652 1.00 64.13 1089 GLY B N 1
ATOM 1933 C CA . GLY B 1 89 ? 38.576 25.189 20.829 1.00 65.79 1089 GLY B CA 1
ATOM 1934 C C . GLY B 1 89 ? 38.873 23.741 21.182 1.00 66.45 1089 GLY B C 1
ATOM 1935 O O . GLY B 1 89 ? 38.015 23.013 21.667 1.00 67.34 1089 GLY B O 1
ATOM 1936 N N . PHE B 1 90 ? 40.111 23.326 20.965 1.00 66.43 1090 PHE B N 1
ATOM 1937 C CA . PHE B 1 90 ? 40.536 21.950 21.202 1.00 65.55 1090 PHE B CA 1
ATOM 1938 C C . PHE B 1 90 ? 40.431 21.419 22.616 1.00 64.22 1090 PHE B C 1
ATOM 1939 O O . PHE B 1 90 ? 40.126 20.253 22.812 1.00 63.58 1090 PHE B O 1
ATOM 1947 N N . SER B 1 91 ? 40.665 22.253 23.613 1.00 62.94 1091 SER B N 1
ATOM 1948 C CA . SER B 1 91 ? 40.528 21.770 24.976 1.00 62.48 1091 SER B CA 1
ATOM 1949 C C . SER B 1 91 ? 39.081 21.346 25.245 1.00 62.78 1091 SER B C 1
ATOM 1950 O O . SER B 1 91 ? 38.839 20.281 25.815 1.00 62.76 1091 SER B O 1
ATOM 1953 N N . SER B 1 92 ? 38.125 22.187 24.838 1.00 63.17 1092 SER B N 1
ATOM 1954 C CA . SER B 1 92 ? 36.695 21.916 25.030 1.00 62.37 1092 SER B CA 1
ATOM 1955 C C . SER B 1 92 ? 36.232 20.635 24.318 1.00 62.57 1092 SER B C 1
ATOM 1956 O O . SER B 1 92 ? 35.195 20.058 24.659 1.00 61.36 1092 SER B O 1
ATOM 1959 N N . ILE B 1 93 ? 37.010 20.197 23.332 1.00 63.14 1093 ILE B N 1
ATOM 1960 C CA . ILE B 1 93 ? 36.697 18.981 22.596 1.00 63.29 1093 ILE B CA 1
ATOM 1961 C C . ILE B 1 93 ? 37.131 17.808 23.449 1.00 64.44 1093 ILE B C 1
ATOM 1962 O O . ILE B 1 93 ? 36.405 16.821 23.582 1.00 64.23 1093 ILE B O 1
ATOM 1967 N N . LYS B 1 94 ? 38.333 17.918 24.012 1.00 66.20 1094 LYS B N 1
ATOM 1968 C CA . LYS B 1 94 ? 38.866 16.868 24.865 1.00 67.80 1094 LYS B CA 1
ATOM 1969 C C . LYS B 1 94 ? 37.793 16.554 25.884 1.00 68.51 1094 LYS B C 1
ATOM 1970 O O . LYS B 1 94 ? 37.346 15.420 26.001 1.00 68.94 1094 LYS B O 1
ATOM 1976 N N . ASP B 1 95 ? 37.358 17.577 26.602 1.00 69.29 1095 ASP B N 1
ATOM 1977 C CA . ASP B 1 95 ? 36.326 17.388 27.607 1.00 70.53 1095 ASP B CA 1
ATOM 1978 C C . ASP B 1 95 ? 35.196 16.540 27.056 1.00 69.54 1095 ASP B C 1
ATOM 1979 O O . ASP B 1 95 ? 34.886 15.497 27.634 1.00 69.50 1095 ASP B O 1
ATOM 1984 N N . ILE B 1 96 ? 34.606 16.967 25.937 1.00 68.39 1096 ILE B N 1
ATOM 1985 C CA . ILE B 1 96 ? 33.507 16.215 25.337 1.00 67.67 1096 ILE B CA 1
ATOM 1986 C C . ILE B 1 96 ? 33.915 14.782 25.014 1.00 68.24 1096 ILE B C 1
ATOM 1987 O O . ILE B 1 96 ? 33.219 13.835 25.390 1.00 69.08 1096 ILE B O 1
ATOM 1992 N N . ALA B 1 97 ? 35.031 14.619 24.310 1.00 67.41 1097 ALA B N 1
ATOM 1993 C CA . ALA B 1 97 ? 35.492 13.287 23.966 1.00 66.78 1097 ALA B CA 1
ATOM 1994 C C . ALA B 1 97 ? 35.632 12.406 25.215 1.00 66.77 1097 ALA B C 1
ATOM 1995 O O . ALA B 1 97 ? 35.574 11.176 25.126 1.00 66.72 1097 ALA B O 1
ATOM 1997 N N . LYS B 1 98 ? 35.807 13.037 26.375 1.00 67.25 1098 LYS B N 1
ATOM 1998 C CA . LYS B 1 98 ? 35.963 12.306 27.626 1.00 68.41 1098 LYS B CA 1
ATOM 1999 C C . LYS B 1 98 ? 34.637 12.023 28.317 1.00 68.72 1098 LYS B C 1
ATOM 2000 O O . LYS B 1 98 ? 34.456 10.954 28.891 1.00 69.35 1098 LYS B O 1
ATOM 2006 N N . ARG B 1 99 ? 33.707 12.971 28.285 1.00 68.66 1099 ARG B N 1
ATOM 2007 C CA . ARG B 1 99 ? 32.405 12.720 28.885 1.00 68.96 1099 ARG B CA 1
ATOM 2008 C C . ARG B 1 99 ? 31.819 11.549 28.111 1.00 68.63 1099 ARG B C 1
ATOM 2009 O O . ARG B 1 99 ? 31.439 10.535 28.695 1.00 69.15 1099 ARG B O 1
ATOM 2017 N N . LYS B 1 100 ? 31.764 11.698 26.789 1.00 67.71 1100 LYS B N 1
ATOM 2018 C CA . LYS B 1 100 ? 31.246 10.661 25.903 1.00 65.97 1100 LYS B CA 1
ATOM 2019 C C . LYS B 1 100 ? 31.894 9.315 26.166 1.00 66.05 1100 LYS B C 1
ATOM 2020 O O . LYS B 1 100 ? 31.270 8.265 25.994 1.00 65.64 1100 LYS B O 1
ATOM 2026 N N . HIS B 1 101 ? 33.152 9.341 26.583 1.00 66.99 1101 HIS B N 1
ATOM 2027 C CA . HIS B 1 101 ? 33.849 8.094 26.867 1.00 68.17 1101 HIS B CA 1
ATOM 2028 C C . HIS B 1 101 ? 33.496 7.506 28.230 1.00 67.92 1101 HIS B C 1
ATOM 2029 O O . HIS B 1 101 ? 33.462 6.284 28.386 1.00 68.59 1101 HIS B O 1
ATOM 2036 N N . ASP B 1 102 ? 33.234 8.351 29.219 1.00 66.93 1102 ASP B N 1
ATOM 2037 C CA . ASP B 1 102 ? 32.905 7.825 30.530 1.00 66.58 1102 ASP B CA 1
ATOM 2038 C C . ASP B 1 102 ? 31.494 7.312 30.528 1.00 65.27 1102 ASP B C 1
ATOM 2039 O O . ASP B 1 102 ? 31.186 6.331 31.192 1.00 65.52 1102 ASP B O 1
ATOM 2044 N N . LEU B 1 103 ? 30.639 7.978 29.765 1.00 64.61 1103 LEU B N 1
ATOM 2045 C CA . LEU B 1 103 ? 29.248 7.572 29.652 1.00 63.81 1103 LEU B CA 1
ATOM 2046 C C . LEU B 1 103 ? 29.137 6.193 28.976 1.00 63.22 1103 LEU B C 1
ATOM 2047 O O . LEU B 1 103 ? 28.531 5.261 29.520 1.00 63.48 1103 LEU B O 1
ATOM 2052 N N . ILE B 1 104 ? 29.705 6.084 27.778 1.00 62.03 1104 ILE B N 1
ATOM 2053 C CA . ILE B 1 104 ? 29.679 4.840 27.015 1.00 61.69 1104 ILE B CA 1
ATOM 2054 C C . ILE B 1 104 ? 30.248 3.656 27.771 1.00 62.48 1104 ILE B C 1
ATOM 2055 O O . ILE B 1 104 ? 29.737 2.547 27.667 1.00 62.89 1104 ILE B O 1
ATOM 2060 N N . ALA B 1 105 ? 31.330 3.893 28.504 1.00 64.23 1105 ALA B N 1
ATOM 2061 C CA . ALA B 1 105 ? 31.979 2.854 29.295 1.00 64.71 1105 ALA B CA 1
ATOM 2062 C C . ALA B 1 105 ? 31.111 2.460 30.494 1.00 64.55 1105 ALA B C 1
ATOM 2063 O O . ALA B 1 105 ? 30.957 1.280 30.778 1.00 64.08 1105 ALA B O 1
ATOM 2065 N N . LYS B 1 106 ? 30.562 3.454 31.197 1.00 65.05 1106 LYS B N 1
ATOM 2066 C CA . LYS B 1 106 ? 29.696 3.206 32.359 1.00 65.99 1106 LYS B CA 1
ATOM 2067 C C . LYS B 1 106 ? 28.528 2.303 31.908 1.00 66.49 1106 LYS B C 1
ATOM 2068 O O . LYS B 1 106 ? 28.128 1.384 32.631 1.00 67.17 1106 LYS B O 1
ATOM 2074 N N . THR B 1 107 ? 27.998 2.558 30.708 1.00 65.98 1107 THR B N 1
ATOM 2075 C CA . THR B 1 107 ? 26.893 1.780 30.158 1.00 64.46 1107 THR B CA 1
ATOM 2076 C C . THR B 1 107 ? 27.340 0.381 29.827 1.00 64.74 1107 THR B C 1
ATOM 2077 O O . THR B 1 107 ? 26.666 -0.573 30.179 1.00 64.08 1107 THR B O 1
ATOM 2081 N N . TYR B 1 108 ? 28.474 0.265 29.144 1.00 66.31 1108 TYR B N 1
ATOM 2082 C CA . TYR B 1 108 ? 28.998 -1.044 28.780 1.00 68.59 1108 TYR B CA 1
ATOM 2083 C C . TYR B 1 108 ? 29.237 -1.894 30.035 1.00 69.77 1108 TYR B C 1
ATOM 2084 O O . TYR B 1 108 ? 29.124 -3.120 29.995 1.00 70.24 1108 TYR B O 1
ATOM 2093 N N . GLU B 1 109 ? 29.569 -1.233 31.143 1.00 70.49 1109 GLU B N 1
ATOM 2094 C CA . GLU B 1 109 ? 29.824 -1.907 32.408 1.00 70.90 1109 GLU B CA 1
ATOM 2095 C C . GLU B 1 109 ? 28.521 -2.377 33.047 1.00 70.55 1109 GLU B C 1
ATOM 2096 O O . GLU B 1 109 ? 28.414 -3.530 33.477 1.00 71.04 1109 GLU B O 1
ATOM 2102 N N . ASP B 1 110 ? 27.544 -1.476 33.127 1.00 69.69 1110 ASP B N 1
ATOM 2103 C CA . ASP B 1 110 ? 26.250 -1.804 33.713 1.00 68.80 1110 ASP B CA 1
ATOM 2104 C C . ASP B 1 110 ? 25.620 -2.917 32.887 1.00 69.63 1110 ASP B C 1
ATOM 2105 O O . ASP B 1 110 ? 25.063 -3.858 33.435 1.00 69.90 1110 ASP B O 1
ATOM 2110 N N . LEU B 1 111 ? 25.714 -2.797 31.562 1.00 70.76 1111 LEU B N 1
ATOM 2111 C CA . LEU B 1 111 ? 25.187 -3.798 30.623 1.00 71.45 1111 LEU B CA 1
ATOM 2112 C C . LEU B 1 111 ? 25.871 -5.157 30.861 1.00 73.04 1111 LEU B C 1
ATOM 2113 O O . LEU B 1 111 ? 25.327 -6.213 30.527 1.00 73.33 1111 LEU B O 1
ATOM 2118 N N . LYS B 1 112 ? 27.064 -5.118 31.450 1.00 75.38 1112 LYS B N 1
ATOM 2119 C CA . LYS B 1 112 ? 27.811 -6.334 31.754 1.00 77.05 1112 LYS B CA 1
ATOM 2120 C C . LYS B 1 112 ? 27.299 -6.945 33.046 1.00 77.35 1112 LYS B C 1
ATOM 2121 O O . LYS B 1 112 ? 27.278 -8.154 33.187 1.00 78.33 1112 LYS B O 1
ATOM 2127 N N . LYS B 1 113 ? 26.886 -6.096 33.980 1.00 77.24 1113 LYS B N 1
ATOM 2128 C CA . LYS B 1 113 ? 26.363 -6.530 35.270 1.00 77.19 1113 LYS B CA 1
ATOM 2129 C C . LYS B 1 113 ? 25.016 -7.215 35.119 1.00 78.01 1113 LYS B C 1
ATOM 2130 O O . LYS B 1 113 ? 24.646 -8.089 35.908 1.00 78.09 1113 LYS B O 1
ATOM 2136 N N . LEU B 1 114 ? 24.283 -6.814 34.091 1.00 78.85 1114 LEU B N 1
ATOM 2137 C CA . LEU B 1 114 ? 22.980 -7.403 33.827 1.00 79.60 1114 LEU B CA 1
ATOM 2138 C C . LEU B 1 114 ? 23.172 -8.701 33.057 1.00 78.97 1114 LEU B C 1
ATOM 2139 O O . LEU B 1 114 ? 22.283 -9.545 33.013 1.00 78.54 1114 LEU B O 1
ATOM 2144 N N . GLU B 1 115 ? 24.339 -8.854 32.448 1.00 78.66 1115 GLU B N 1
ATOM 2145 C CA . GLU B 1 115 ? 24.638 -10.068 31.725 1.00 79.89 1115 GLU B CA 1
ATOM 2146 C C . GLU B 1 115 ? 25.212 -11.057 32.737 1.00 82.11 1115 GLU B C 1
ATOM 2147 O O . GLU B 1 115 ? 25.387 -12.241 32.431 1.00 81.42 1115 GLU B O 1
ATOM 2153 N N . GLU B 1 116 ? 25.508 -10.552 33.939 1.00 85.11 1116 GLU B N 1
ATOM 2154 C CA . GLU B 1 116 ? 26.050 -11.369 35.038 1.00 88.02 1116 GLU B CA 1
ATOM 2155 C C . GLU B 1 116 ? 24.971 -12.367 35.424 1.00 89.60 1116 GLU B C 1
ATOM 2156 O O . GLU B 1 116 ? 25.173 -13.586 35.416 1.00 89.94 1116 GLU B O 1
ATOM 2162 N N . LYS B 1 117 ? 23.824 -11.799 35.782 1.00 91.31 1117 LYS B N 1
ATOM 2163 C CA . LYS B 1 117 ? 22.631 -12.526 36.188 1.00 92.58 1117 LYS B CA 1
ATOM 2164 C C . LYS B 1 117 ? 22.022 -13.218 34.969 1.00 94.32 1117 LYS B C 1
ATOM 2165 O O . LYS B 1 117 ? 21.855 -14.436 34.973 1.00 94.51 1117 LYS B O 1
ATOM 2171 N N . CYS B 1 118 ? 21.687 -12.442 33.938 1.00 96.56 1118 CYS B N 1
ATOM 2172 C CA . CYS B 1 118 ? 21.162 -13.003 32.696 1.00 99.33 1118 CYS B CA 1
ATOM 2173 C C . CYS B 1 118 ? 22.302 -13.874 32.169 1.00 100.72 1118 CYS B C 1
ATOM 2174 O O . CYS B 1 118 ? 23.210 -13.373 31.501 1.00 101.61 1118 CYS B O 1
ATOM 2177 N N . ASN B 1 119 ? 22.263 -15.172 32.461 1.00 102.17 1119 ASN B N 1
ATOM 2178 C CA . ASN B 1 119 ? 23.350 -16.047 32.035 1.00 103.58 1119 ASN B CA 1
ATOM 2179 C C . ASN B 1 119 ? 22.921 -17.332 31.333 1.00 103.66 1119 ASN B C 1
ATOM 2180 O O . ASN B 1 119 ? 21.826 -17.426 30.770 1.00 103.50 1119 ASN B O 1
ATOM 2185 N N . GLU B 1 120 ? 23.825 -18.308 31.380 1.00 103.80 1120 GLU B N 1
ATOM 2186 C CA . GLU B 1 120 ? 23.633 -19.610 30.775 1.00 103.97 1120 GLU B CA 1
ATOM 2187 C C . GLU B 1 120 ? 23.532 -19.564 29.247 1.00 104.10 1120 GLU B C 1
ATOM 2188 O O . GLU B 1 120 ? 24.538 -19.373 28.553 1.00 103.73 1120 GLU B O 1
ATOM 2194 N N . GLU B 1 121 ? 22.315 -19.735 28.735 1.00 104.36 1121 GLU B N 1
ATOM 2195 C CA . GLU B 1 121 ? 22.056 -19.751 27.293 1.00 103.80 1121 GLU B CA 1
ATOM 2196 C C . GLU B 1 121 ? 21.446 -18.436 26.844 1.00 102.68 1121 GLU B C 1
ATOM 2197 O O . GLU B 1 121 ? 21.335 -18.157 25.653 1.00 101.82 1121 GLU B O 1
ATOM 2203 N N . GLU B 1 122 ? 21.040 -17.643 27.824 1.00 101.56 1122 GLU B N 1
ATOM 2204 C CA . GLU B 1 122 ? 20.448 -16.359 27.563 1.00 100.53 1122 GLU B CA 1
ATOM 2205 C C . GLU B 1 122 ? 21.506 -15.288 27.523 1.00 99.16 1122 GLU B C 1
ATOM 2206 O O . GLU B 1 122 ? 21.348 -14.265 26.845 1.00 98.52 1122 GLU B O 1
ATOM 2212 N N . LYS B 1 123 ? 22.594 -15.555 28.235 1.00 98.02 1123 LYS B N 1
ATOM 2213 C CA . LYS B 1 123 ? 23.739 -14.665 28.287 1.00 97.00 1123 LYS B CA 1
ATOM 2214 C C . LYS B 1 123 ? 24.106 -14.308 26.849 1.00 97.03 1123 LYS B C 1
ATOM 2215 O O . LYS B 1 123 ? 24.599 -13.212 26.563 1.00 97.17 1123 LYS B O 1
ATOM 2221 N N . GLU B 1 124 ? 23.836 -15.255 25.955 1.00 97.39 1124 GLU B N 1
ATOM 2222 C CA . GLU B 1 124 ? 24.123 -15.118 24.534 1.00 97.49 1124 GLU B CA 1
ATOM 2223 C C . GLU B 1 124 ? 23.098 -14.239 23.818 1.00 96.78 1124 GLU B C 1
ATOM 2224 O O . GLU B 1 124 ? 23.403 -13.607 22.802 1.00 96.18 1124 GLU B O 1
ATOM 2230 N N . PHE B 1 125 ? 21.881 -14.186 24.333 1.00 96.31 1125 PHE B N 1
ATOM 2231 C CA . PHE B 1 125 ? 20.909 -13.362 23.661 1.00 95.93 1125 PHE B CA 1
ATOM 2232 C C . PHE B 1 125 ? 21.335 -11.903 23.660 1.00 95.79 1125 PHE B C 1
ATOM 2233 O O . PHE B 1 125 ? 21.205 -11.219 22.648 1.00 95.93 1125 PHE B O 1
ATOM 2241 N N . ILE B 1 126 ? 21.856 -11.439 24.793 1.00 95.56 1126 ILE B N 1
ATOM 2242 C CA . ILE B 1 126 ? 22.281 -10.045 24.944 1.00 95.48 1126 ILE B CA 1
ATOM 2243 C C . ILE B 1 126 ? 23.497 -9.637 24.107 1.00 94.88 1126 ILE B C 1
ATOM 2244 O O . ILE B 1 126 ? 23.636 -8.481 23.719 1.00 94.08 1126 ILE B O 1
ATOM 2249 N N . LYS B 1 127 ? 24.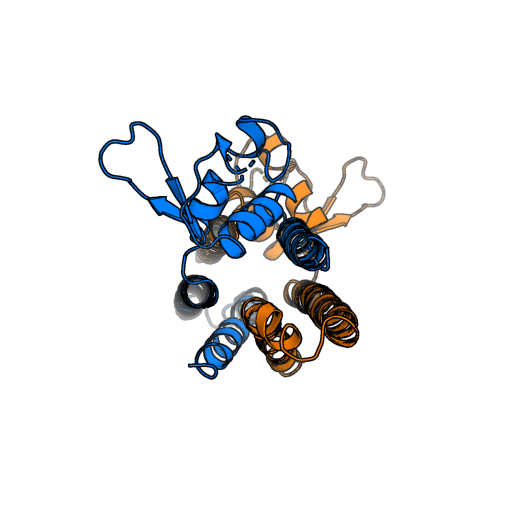376 -10.592 23.842 1.00 94.43 1127 LYS B N 1
ATOM 2250 C CA . LYS B 1 127 ? 25.595 -10.334 23.102 1.00 94.18 1127 LYS B CA 1
ATOM 2251 C C . LYS B 1 127 ? 25.461 -9.631 21.775 1.00 93.88 1127 LYS B C 1
ATOM 2252 O O . LYS B 1 127 ? 26.431 -9.106 21.263 1.00 93.96 1127 LYS B O 1
ATOM 2258 N N . GLN B 1 128 ? 24.269 -9.611 21.204 1.00 93.71 1128 GLN B N 1
ATOM 2259 C CA . GLN B 1 128 ? 24.097 -8.928 19.929 1.00 93.42 1128 GLN B CA 1
ATOM 2260 C C . GLN B 1 128 ? 24.287 -7.426 20.119 1.00 92.07 1128 GLN B C 1
ATOM 2261 O O . GLN B 1 128 ? 25.255 -6.839 19.638 1.00 92.36 1128 GLN B O 1
ATOM 2267 N N . LYS B 1 129 ? 23.370 -6.811 20.856 1.00 89.61 1129 LYS B N 1
ATOM 2268 C CA . LYS B 1 129 ? 23.413 -5.374 21.095 1.00 86.79 1129 LYS B CA 1
ATOM 2269 C C . LYS B 1 129 ? 24.567 -4.874 21.973 1.00 85.67 1129 LYS B C 1
ATOM 2270 O O . LYS B 1 129 ? 24.981 -3.713 21.838 1.00 85.03 1129 LYS B O 1
ATOM 2276 N N . ILE B 1 130 ? 25.093 -5.731 22.851 1.00 84.77 1130 ILE B N 1
ATOM 2277 C CA . ILE B 1 130 ? 26.204 -5.323 23.714 1.00 84.17 1130 ILE B CA 1
ATOM 2278 C C . ILE B 1 130 ? 27.480 -5.134 22.901 1.00 84.96 1130 ILE B C 1
ATOM 2279 O O . ILE B 1 130 ? 28.338 -4.328 23.261 1.00 85.58 1130 ILE B O 1
ATOM 2284 N N . LYS B 1 131 ? 27.604 -5.869 21.799 1.00 85.29 1131 LYS B N 1
ATOM 2285 C CA . LYS B 1 131 ? 28.794 -5.756 20.956 1.00 85.76 1131 LYS B CA 1
ATOM 2286 C C . LYS B 1 131 ? 28.832 -4.476 20.119 1.00 85.01 1131 LYS B C 1
ATOM 2287 O O . LYS B 1 131 ? 29.857 -4.146 19.516 1.00 84.24 1131 LYS B O 1
ATOM 2293 N N . GLY B 1 132 ? 27.709 -3.766 20.083 1.00 84.59 1132 GLY B N 1
ATOM 2294 C CA . GLY B 1 132 ? 27.648 -2.518 19.351 1.00 84.30 1132 GLY B CA 1
ATOM 2295 C C . GLY B 1 132 ? 28.101 -1.427 20.302 1.00 84.78 1132 GLY B C 1
ATOM 2296 O O . GLY B 1 132 ? 28.862 -0.532 19.922 1.00 84.55 1132 GLY B O 1
ATOM 2297 N N . ILE B 1 133 ? 27.637 -1.526 21.550 1.00 84.93 1133 ILE B N 1
ATOM 2298 C CA . ILE B 1 133 ? 27.978 -0.580 22.622 1.00 84.88 1133 ILE B CA 1
ATOM 2299 C C . ILE B 1 133 ? 29.438 -0.788 23.056 1.00 85.88 1133 ILE B C 1
ATOM 2300 O O . ILE B 1 133 ? 30.055 0.078 23.680 1.00 85.98 1133 ILE B O 1
ATOM 2305 N N . GLU B 1 134 ? 29.969 -1.958 22.719 1.00 86.72 1134 GLU B N 1
ATOM 2306 C CA . GLU B 1 134 ? 31.336 -2.336 23.046 1.00 87.87 1134 GLU B CA 1
ATOM 2307 C C . GLU B 1 134 ? 32.317 -1.763 22.017 1.00 87.13 1134 GLU B C 1
ATOM 2308 O O . GLU B 1 134 ? 33.511 -1.645 22.287 1.00 86.78 1134 GLU B O 1
ATOM 2314 N N . ARG B 1 135 ? 31.804 -1.423 20.834 1.00 86.33 1135 ARG B N 1
ATOM 2315 C CA . ARG B 1 135 ? 32.612 -0.833 19.762 1.00 85.88 1135 ARG B CA 1
ATOM 2316 C C . ARG B 1 135 ? 32.662 0.646 20.082 1.00 85.12 1135 ARG B C 1
ATOM 2317 O O . ARG B 1 135 ? 33.711 1.304 20.009 1.00 84.41 1135 ARG B O 1
ATOM 2333 N N . LYS B 1 137 ? 32.827 1.919 22.575 1.00 81.97 1137 LYS B N 1
ATOM 2334 C CA . LYS B 1 137 ? 33.820 2.164 23.607 1.00 80.82 1137 LYS B CA 1
ATOM 2335 C C . LYS B 1 137 ? 35.227 2.175 23.007 1.00 80.48 1137 LYS B C 1
ATOM 2336 O O . LYS B 1 137 ? 36.050 3.010 23.365 1.00 80.75 1137 LYS B O 1
ATOM 2342 N N . LYS B 1 138 ? 35.503 1.253 22.090 1.00 80.10 1138 LYS B N 1
ATOM 2343 C CA . LYS B 1 138 ? 36.820 1.181 21.469 1.00 79.66 1138 LYS B CA 1
ATOM 2344 C C . LYS B 1 138 ? 37.071 2.381 20.584 1.00 78.63 1138 LYS B C 1
ATOM 2345 O O . LYS B 1 138 ? 38.214 2.718 20.292 1.00 79.52 1138 LYS B O 1
ATOM 2351 N N . ILE B 1 139 ? 36.002 3.034 20.160 1.00 76.66 1139 ILE B N 1
ATOM 2352 C CA . ILE B 1 139 ? 36.164 4.184 19.297 1.00 74.95 1139 ILE B CA 1
ATOM 2353 C C . ILE B 1 139 ? 36.491 5.465 20.039 1.00 75.03 1139 ILE B C 1
ATOM 2354 O O . ILE B 1 139 ? 37.255 6.282 19.547 1.00 76.21 1139 ILE B O 1
ATOM 2359 N N . SER B 1 140 ? 35.924 5.652 21.224 1.00 74.58 1140 SER B N 1
ATOM 2360 C CA . SER B 1 140 ? 36.204 6.871 21.974 1.00 74.09 1140 SER B CA 1
ATOM 2361 C C . SER B 1 140 ? 37.471 6.712 22.806 1.00 75.44 1140 SER B C 1
ATOM 2362 O O . SER B 1 140 ? 37.916 7.672 23.446 1.00 76.08 1140 SER B O 1
ATOM 2365 N N . GLU B 1 141 ? 38.042 5.505 22.816 1.00 76.12 1141 GLU B N 1
ATOM 2366 C CA . GLU B 1 141 ? 39.271 5.266 23.568 1.00 76.60 1141 GLU B CA 1
ATOM 2367 C C . GLU B 1 141 ? 40.403 5.799 22.728 1.00 77.56 1141 GLU B C 1
ATOM 2368 O O . GLU B 1 141 ? 41.398 6.300 23.255 1.00 77.54 1141 GLU B O 1
ATOM 2374 N N . LYS B 1 142 ? 40.237 5.685 21.413 1.00 78.77 1142 LYS B N 1
ATOM 2375 C CA . LYS B 1 142 ? 41.241 6.165 20.478 1.00 80.90 1142 LYS B CA 1
ATOM 2376 C C . LYS B 1 142 ? 41.012 7.629 20.166 1.00 81.15 1142 LYS B C 1
ATOM 2377 O O . LYS B 1 142 ? 41.939 8.424 20.159 1.00 81.23 1142 LYS B O 1
ATOM 2383 N N . ILE B 1 143 ? 39.764 7.980 19.888 1.00 81.99 1143 ILE B N 1
ATOM 2384 C CA . ILE B 1 143 ? 39.427 9.363 19.589 1.00 83.72 1143 ILE B CA 1
ATOM 2385 C C . ILE B 1 143 ? 39.878 10.191 20.794 1.00 86.03 1143 ILE B C 1
ATOM 2386 O O . ILE B 1 143 ? 40.119 11.394 20.680 1.00 87.26 1143 ILE B O 1
ATOM 2391 N N . LEU B 1 144 ? 39.992 9.536 21.949 1.00 87.75 1144 LEU B N 1
ATOM 2392 C CA . LEU B 1 144 ? 40.460 10.181 23.176 1.00 89.28 1144 LEU B CA 1
ATOM 2393 C C . LEU B 1 144 ? 41.980 10.040 23.061 1.00 91.24 1144 LEU B C 1
ATOM 2394 O O . LEU B 1 144 ? 42.724 11.019 23.157 1.00 90.55 1144 LEU B O 1
ATOM 2399 N N . GLU B 1 145 ? 42.407 8.800 22.815 1.00 94.07 1145 GLU B N 1
ATOM 2400 C CA . GLU B 1 145 ? 43.814 8.436 22.666 1.00 96.59 1145 GLU B CA 1
ATOM 2401 C C . GLU B 1 145 ? 44.518 9.364 21.698 1.00 97.49 1145 GLU B C 1
ATOM 2402 O O . GLU B 1 145 ? 45.505 10.007 22.053 1.00 98.62 1145 GLU B O 1
ATOM 2408 N N . ALA B 1 146 ? 44.031 9.411 20.463 1.00 97.77 1146 ALA B N 1
ATOM 2409 C CA . ALA B 1 146 ? 44.610 10.296 19.474 1.00 98.51 1146 ALA B CA 1
ATOM 2410 C C . ALA B 1 146 ? 44.604 11.723 20.041 1.00 99.99 1146 ALA B C 1
ATOM 2411 O O . ALA B 1 146 ? 45.549 12.473 19.843 1.00 100.94 1146 ALA B O 1
ATOM 2413 N N . LEU B 1 147 ? 43.555 12.095 20.771 1.00 100.77 1147 LEU B N 1
ATOM 2414 C CA . LEU B 1 147 ? 43.493 13.445 21.335 1.00 101.45 1147 LEU B CA 1
ATOM 2415 C C . LEU B 1 147 ? 44.605 13.767 22.333 1.00 102.79 1147 LEU B C 1
ATOM 2416 O O . LEU B 1 147 ? 45.068 14.906 22.409 1.00 102.93 1147 LEU B O 1
ATOM 2421 N N . ASN B 1 148 ? 45.030 12.776 23.110 1.00 104.65 1148 ASN B N 1
ATOM 2422 C CA . ASN B 1 148 ? 46.122 12.981 24.073 1.00 106.67 1148 ASN B CA 1
ATOM 2423 C C . ASN B 1 148 ? 47.463 12.574 23.440 1.00 107.56 1148 ASN B C 1
ATOM 2424 O O . ASN B 1 148 ? 48.298 11.912 24.075 1.00 108.11 1148 ASN B O 1
ATOM 2429 N N . ASP B 1 149 ? 47.643 12.973 22.180 1.00 108.05 1149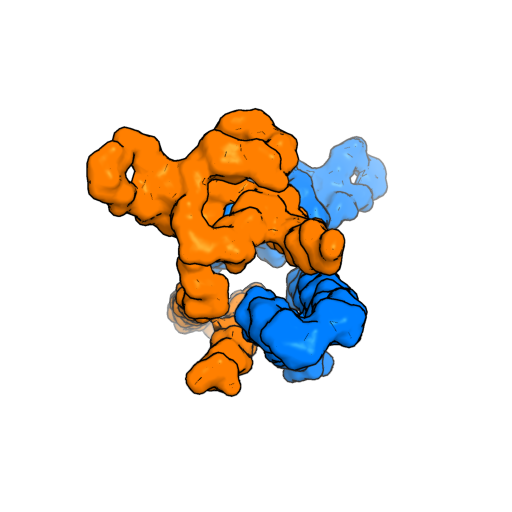 ASP B N 1
ATOM 2430 C CA . ASP B 1 149 ? 48.849 12.691 21.397 1.00 108.41 1149 ASP B CA 1
ATOM 2431 C C . ASP B 1 149 ? 49.232 14.011 20.765 1.00 108.84 1149 ASP B C 1
ATOM 2432 O O . ASP B 1 149 ? 50.279 14.139 20.125 1.00 108.03 1149 ASP B O 1
ATOM 2437 N N . LEU B 1 150 ? 48.352 14.986 20.963 1.00 110.09 1150 LEU B N 1
ATOM 2438 C CA . LEU B 1 150 ? 48.521 16.320 20.416 1.00 111.77 1150 LEU B CA 1
ATOM 2439 C C . LEU B 1 150 ? 48.666 17.368 21.529 1.00 112.47 1150 LEU B C 1
ATOM 2440 O O . LEU B 1 150 ? 48.285 18.533 21.354 1.00 112.41 1150 LEU B O 1
ATOM 2445 N N . ASP B 1 151 ? 49.212 16.949 22.672 1.00 113.27 1151 ASP B N 1
ATOM 2446 C CA . ASP B 1 151 ? 49.410 17.863 23.797 1.00 113.99 1151 ASP B CA 1
ATOM 2447 C C . ASP B 1 151 ? 50.286 17.255 24.907 1.00 114.78 1151 ASP B C 1
ATOM 2448 O O . ASP B 1 151 ? 50.700 16.079 24.759 1.00 115.53 1151 ASP B O 1
#

Secondary structure (DSSP, 8-state):
---HHHHHHHHHHHHHHHHTT--HHHHHHHHHHHH-SS-EETTT---S---HHHH--HHHHHHTTSEEEE--TT-SS-EEEE--HHHHHHHHHHHHHHHHHHHHHHHHHHHHHS-TTSHHHHHHHHHHHT---HHHHHHHGGGG--/---HHHHHHHHHHHHHHHHTT--HHHHHHHHHHHH-SS-B-TTT---S---HHHH--HHHHHHHTSEEEE--TT--SPEEEE--HHHHHHHHHHHHHHHHHHHHHHHHHHHHHS-TTSHHHHHHHHHHHT--HHHHHHHHGGGG--

Nearest PDB structures (foldseek):
  1ku9-assembly1_B  TM=1.002E+00  e=3.788E-22  Methanocaldococcus jannaschii
  5jbr-assembly1_B  TM=6.598E-01  e=8.890E-07  Beutenbergia cavernae DSM 12333
  4nb5-assembly1_C  TM=6.201E-01  e=1.006E-06  Mycobacterium tuberculosis H37Rv
  7ast-assembly1_X  TM=8.051E-01  e=1.231E-01  Homo sapiens
  4mnu-assembly1_B  TM=4.370E-01  e=2.435E-01  Listeria monocytogenes EGD-e

InterPro domains:
  IPR001845 HTH ArsR-type DNA-binding domain [PF01022] (31-73)
  IPR001845 HTH ArsR-type DNA-binding domain [PS50987] (7-106)
  IPR011991 ArsR-like helix-turn-helix domain [cd00090] (34-89)
  IPR026282 GsbR-like [PIRSF006707] (3-150)
  IPR036388 Winged helix-like DNA-binding domain superfamily [G3DSA:1.10.10.10] (1-88)
  IPR036390 Winged helix DNA-binding domain superfamily [SSF46785] (3-134)
  IPR052362 HTH-type GbsR-related transcriptional regulator [PTHR38465] (3-151)

Sequence (292 aa):
IIEEAKKLIIELFSELAKIHGLNKSVGAVYAILYLSDKPLTISDIEELKISKGNVSSLKKLEELGFVRKVWIKGERKNYYEAVDGFSSIKDIAKRKHDLIAKTYEDLKKLEEKCNEEEKEFIKQKIKGIERKKISEKILEALNDLDIIEEAKKLIIELFSELAKIHGLNKSVGAVYAILYLSDKPLTISDIEELKISKGNVSSLKKLEELGFVRKVWIKGERKNYYEAVDGFSSIKDIAKRKHDLIAKTYEDLKKLEEKCNEEEKEFIKQKIKGIERKKISEKILEALNDLD

B-factor: mean 64.93, std 19.16, range [12.04, 115.53]

Organism: Methanocaldococcus jannaschii (strain ATCC 43067 / DSM 2661 / JAL-1 / JCM 10045 / NBRC 100440) (NCBI:txid243232)

Solvent-accessible surface area: 17321 Å² total